Protein 2Q8R (pdb70)

Secondary structure (DSSP, 8-state):
-TT--EEE-SS--SSPPPGGGEEEEEEPPTTSSS--EEEEETTS-EEEE-TTSHHHHHHHHHH---/-TT--EEE--S--SSPPPGGGEEEEEEPPTTSSS--EEEEETTS-EEEE-TTSHHHHHHHHH-/-TT--EEE-SS---SPPPGGGEEEEEEPPTTSSS--EEEEETTS-EEEE-TTSHHHHHHHHT-/-TT--EEE-SS--SSPPPGGGEEEEEEPPTTSSS--EEEEETTS-EEEE-TTSHHHHHHHHH-

B-factor: mean 14.07, std 7.23, range [3.69, 44.9]

Solvent-accessible surface area: 14464 Å² total; per-residue (Å²): 36,45,6,89,13,20,27,3,0,37,76,46,5,113,157,136,10,56,156,130,128,24,62,34,59,35,129,10,49,115,103,11,84,69,94,1,8,0,0,7,11,114,184,8,89,32,26,0,0,37,30,86,44,157,22,0,96,63,26,35,164,116,68,145,156,199,57,124,66,108,14,10,15,1,0,27,67,55,25,54,28,119,0,40,83,146,63,9,126,36,74,21,128,9,48,114,108,12,90,80,91,2,7,0,0,10,9,113,101,2,46,14,11,0,0,46,27,93,56,177,43,0,83,93,23,33,186,103,76,47,47,5,91,10,13,25,3,0,37,75,45,6,118,158,118,12,65,107,169,139,7,66,33,63,32,121,18,60,114,97,15,92,65,91,2,8,0,0,5,11,142,191,5,73,34,27,0,0,41,37,82,43,150,36,0,91,64,21,41,173,124,81,69,107,64,105,11,10,16,1,0,21,65,49,21,54,29,111,1,34,99,160,64,7,107,67,74,22,120,8,47,114,116,11,83,75,88,0,7,0,0,10,12,122,96,4,47,13,11,0,0,44,25,99,56,156,44,0,75,48,16,36,170,123,75

Nearest PDB structures (foldseek):
  2q8r-assembly1_E  TM=1.001E+00  e=1.718E-11  Homo sapiens
  2q8t-assembly1_A  TM=9.949E-01  e=5.155E-11  Homo sapiens
  2x6g-assembly7_H  TM=9.732E-01  e=2.243E-08  Homo sapiens
  5cor-assembly1_I  TM=9.801E-01  e=3.526E-08  Homo sapiens
  2x6l-assembly1_A  TM=9.721E-01  e=4.566E-08  Homo sapiens

Structure (mmCIF, N/CA/C/O backbone):
data_2Q8R
#
_entry.id   2Q8R
#
_cell.length_a   56.139
_cell.length_b   57.553
_cell.length_c   85.442
_cell.angle_alpha   90.000
_cell.angle_beta   90.000
_cell.angle_gamma   90.000
#
_symmetry.space_group_name_H-M   'P 21 21 21'
#
loop_
_entity.id
_entity.type
_entity.pdbx_description
1 polymer CCL14
2 water water
#
loop_
_atom_site.group_PDB
_atom_site.id
_atom_site.type_symbol
_atom_site.label_atom_id
_atom_site.label_alt_id
_atom_site.label_comp_id
_atom_site.label_asym_id
_atom_site.label_entity_id
_atom_site.label_seq_id
_atom_site.pdbx_PDB_ins_code
_atom_site.Cartn_x
_atom_site.Cartn_y
_atom_site.Cartn_z
_atom_site.occupancy
_atom_site.B_iso_or_equiv
_atom_site.auth_seq_id
_atom_site.auth_comp_id
_atom_site.auth_asym_id
_atom_site.auth_atom_id
_atom_site.pdbx_PDB_model_num
ATOM 1 N N . GLY A 1 1 ? -9.204 3.011 12.823 1.00 18.99 1 GLY E N 1
ATOM 2 C CA . GLY A 1 1 ? -9.977 3.377 14.047 1.00 17.23 1 GLY E CA 1
ATOM 3 C C . GLY A 1 1 ? -10.232 4.865 14.011 1.00 16.88 1 GLY E C 1
ATOM 4 O O . GLY A 1 1 ? -9.682 5.564 13.146 1.00 16.76 1 GLY E O 1
ATOM 5 N N . PRO A 1 2 ? -11.039 5.380 14.956 1.00 15.51 2 PRO E N 1
ATOM 6 C CA . PRO A 1 2 ? -11.586 6.719 14.822 1.00 15.23 2 PRO E CA 1
ATOM 7 C C . PRO A 1 2 ? -10.664 7.869 15.249 1.00 13.66 2 PRO E C 1
ATOM 8 O O . PRO A 1 2 ? -11.035 9.039 15.066 1.00 14.94 2 PRO E O 1
ATOM 12 N N . TYR A 1 3 ? -9.493 7.549 15.797 1.00 11.40 3 TYR E N 1
ATOM 13 C CA . TYR A 1 3 ? -8.597 8.591 16.343 1.00 9.23 3 TYR E CA 1
ATOM 14 C C . TYR A 1 3 ? -7.399 8.843 15.446 1.00 9.22 3 TYR E C 1
ATOM 15 O O . TYR A 1 3 ? -6.434 9.492 15.852 1.00 8.71 3 TYR E O 1
ATOM 24 N N . HIS A 1 4 ? -7.448 8.331 14.224 1.00 8.24 4 HIS E N 1
ATOM 25 C CA . HIS A 1 4 ? -6.360 8.613 13.302 1.00 8.32 4 HIS E CA 1
ATOM 26 C C . HIS A 1 4 ? -6.373 10.102 12.929 1.00 6.72 4 HIS E C 1
ATOM 27 O O . HIS A 1 4 ? -7.415 10.720 12.920 1.00 5.82 4 HIS E O 1
ATOM 34 N N . PRO A 1 5 ? -5.196 10.673 12.616 1.00 5.99 5 PRO E N 1
ATOM 35 C CA . PRO A 1 5 ? -5.154 12.056 12.128 1.00 6.29 5 PRO E CA 1
ATOM 36 C C . PRO A 1 5 ? -5.669 12.150 10.691 1.00 6.79 5 PRO E C 1
ATOM 37 O O . PRO A 1 5 ? -5.829 11.113 9.997 1.00 6.72 5 PRO E O 1
ATOM 41 N N . SER A 1 6 ? -5.945 13.374 10.252 1.00 6.51 6 SER E N 1
ATOM 42 C CA . SER A 1 6 ? -6.362 13.624 8.877 1.00 7.96 6 SER E CA 1
ATOM 43 C C . SER A 1 6 ? -5.338 14.511 8.188 1.00 8.06 6 SER E C 1
ATOM 44 O O . SER A 1 6 ? -4.810 15.413 8.816 1.00 6.94 6 SER E O 1
ATOM 47 N N . GLU A 1 7 ? -5.104 14.277 6.895 1.00 7.25 7 GLU E N 1
ATOM 48 C CA . GLU A 1 7 ? -4.215 15.130 6.104 1.00 7.81 7 GLU E CA 1
ATOM 49 C C . GLU A 1 7 ? -4.885 16.467 5.852 1.00 6.84 7 GLU E C 1
ATOM 50 O O . GLU A 1 7 ? -6.044 16.507 5.400 1.00 7.86 7 GLU E O 1
ATOM 56 N N . CYS A 1 8 ? -4.152 17.544 6.126 1.00 6.70 8 CYS E N 1
ATOM 57 C CA . CYS A 1 8 ? -4.631 18.908 5.860 1.00 7.12 8 CYS E CA 1
ATOM 58 C C . CYS A 1 8 ? -3.634 19.655 4.980 1.00 6.25 8 CYS E C 1
ATOM 59 O O . CYS A 1 8 ? -2.409 19.424 5.061 1.00 6.52 8 CYS E O 1
ATOM 62 N N . CYS A 1 9 ? -4.171 20.557 4.160 1.00 6.80 9 CYS E N 1
ATOM 63 C CA . CYS A 1 9 ? -3.343 21.418 3.311 1.00 7.89 9 CYS E CA 1
ATOM 64 C C . CYS A 1 9 ? -3.129 22.811 3.907 1.00 9.10 9 CYS E C 1
ATOM 65 O O . CYS A 1 9 ? -4.072 23.452 4.320 1.00 8.15 9 CYS E O 1
ATOM 68 N N . PHE A 1 10 ? -1.882 23.268 3.903 1.00 11.06 10 PHE E N 1
ATOM 69 C CA . PHE A 1 10 ? -1.556 24.614 4.407 1.00 13.97 10 PHE E CA 1
ATOM 70 C C . PHE A 1 10 ? -1.116 25.557 3.308 1.00 15.49 10 PHE E C 1
ATOM 71 O O . PHE A 1 10 ? -1.363 26.755 3.396 1.00 17.43 10 PHE E O 1
ATOM 79 N N . THR A 1 11 ? -0.411 25.005 2.334 1.00 16.80 11 THR E N 1
ATOM 80 C CA . THR A 1 11 ? 0.026 25.755 1.143 1.00 18.10 11 THR E CA 1
ATOM 81 C C . THR A 1 11 ? -0.331 24.948 -0.108 1.00 17.55 11 THR E C 1
ATOM 82 O O . THR A 1 11 ? -0.024 23.740 -0.204 1.00 18.74 11 THR E O 1
ATOM 86 N N . TYR A 1 12 ? -0.935 25.629 -1.072 1.00 15.11 12 TYR E N 1
ATOM 87 C CA . TYR A 1 12 ? -1.339 24.990 -2.324 1.00 13.71 12 TYR E CA 1
ATOM 88 C C . TYR A 1 12 ? -0.312 25.264 -3.399 1.00 12.83 12 TYR E C 1
ATOM 89 O O . TYR A 1 12 ? 0.280 26.339 -3.414 1.00 11.58 12 TYR E O 1
ATOM 98 N N . THR A 1 13 ? -0.166 24.347 -4.354 1.00 11.86 13 THR E N 1
ATOM 99 C CA . THR A 1 13 ? 0.587 24.690 -5.556 1.00 11.60 13 THR E CA 1
ATOM 100 C C . THR A 1 13 ? -0.229 25.657 -6.416 1.00 12.13 13 THR E C 1
ATOM 101 O O . THR A 1 13 ? -1.474 25.573 -6.468 1.00 12.68 13 THR E O 1
ATOM 105 N N . THR A 1 14 ? 0.457 26.604 -7.054 1.00 11.56 14 THR E N 1
ATOM 106 C CA . THR A 1 14 ? -0.231 27.480 -7.997 1.00 12.18 14 THR E CA 1
ATOM 107 C C . THR A 1 14 ? -0.161 26.845 -9.398 1.00 11.47 14 THR E C 1
ATOM 108 O O . THR A 1 14 ? -0.860 27.284 -10.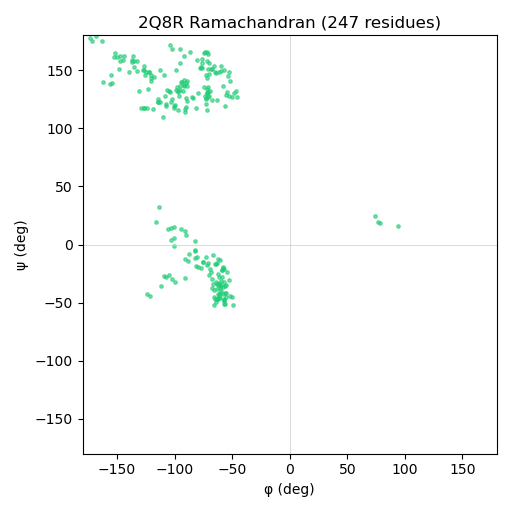310 1.00 12.47 14 THR E O 1
ATOM 112 N N . TYR A 1 15 ? 0.680 25.818 -9.564 1.00 9.55 15 TYR E N 1
ATOM 113 C CA . TYR A 1 15 ? 0.964 25.246 -10.877 1.00 9.45 15 TYR E CA 1
ATOM 114 C C . TYR A 1 15 ? 0.114 24.010 -11.149 1.00 10.53 15 TYR E C 1
ATOM 115 O O . TYR A 1 15 ? 0.051 23.085 -10.315 1.00 11.31 15 TYR E O 1
ATOM 124 N N . LYS A 1 16 ? -0.506 23.979 -12.318 1.00 10.38 16 LYS E N 1
ATOM 125 C CA . LYS A 1 16 ? -1.240 22.786 -12.747 1.00 11.08 16 LYS E CA 1
ATOM 126 C C . LYS A 1 16 ? -0.277 21.604 -12.768 1.00 11.04 16 LYS E C 1
ATOM 127 O O . LYS A 1 16 ? 0.882 21.729 -13.224 1.00 10.67 16 LYS E O 1
ATOM 133 N N . ILE A 1 17 ? -0.733 20.465 -12.258 1.00 10.51 17 ILE E N 1
ATOM 134 C CA . ILE A 1 17 ? 0.092 19.256 -12.214 1.00 10.07 17 ILE E CA 1
ATOM 135 C C . ILE A 1 17 ? -0.028 18.551 -13.578 1.00 11.08 17 ILE E C 1
ATOM 136 O O . ILE A 1 17 ? -1.137 18.290 -14.008 1.00 11.16 17 ILE E O 1
ATOM 141 N N . PRO A 1 18 ? 1.101 18.249 -14.249 1.00 11.24 18 PRO E N 1
ATOM 142 C CA . PRO A 1 18 ? 1.007 17.513 -15.523 1.00 11.85 18 PRO E CA 1
ATOM 143 C C . PRO A 1 18 ? 0.172 16.252 -15.312 1.00 11.51 18 PRO E C 1
ATOM 144 O O . PRO A 1 18 ? 0.426 15.491 -14.373 1.00 11.24 18 PRO E O 1
ATOM 148 N N . ARG A 1 19 ? -0.840 16.060 -16.158 1.00 11.42 19 ARG E N 1
ATOM 149 C CA . ARG A 1 19 ? -1.849 15.018 -15.925 1.00 12.73 19 ARG E CA 1
ATOM 150 C C . ARG A 1 19 ? -1.230 13.607 -15.936 1.00 11.28 19 ARG E C 1
ATOM 151 O O . ARG A 1 19 ? -1.728 12.693 -15.279 1.00 10.88 19 ARG E O 1
ATOM 159 N N . GLN A 1 20 ? -0.112 13.459 -16.634 1.00 12.07 20 GLN E N 1
ATOM 160 C CA . GLN A 1 20 ? 0.618 12.191 -16.696 1.00 12.12 20 GLN E CA 1
ATOM 161 C C . GLN A 1 20 ? 1.216 11.734 -15.351 1.00 11.30 20 GLN E C 1
ATOM 162 O O . GLN A 1 20 ? 1.588 10.566 -15.195 1.00 10.42 20 GLN E O 1
ATOM 168 N N . ARG A 1 21 ? 1.320 12.654 -14.395 1.00 10.02 21 ARG E N 1
ATOM 169 C CA . ARG A 1 21 ? 1.855 12.327 -13.095 1.00 10.34 21 ARG E CA 1
ATOM 170 C C . ARG A 1 21 ? 0.762 11.840 -12.143 1.00 9.37 21 ARG E C 1
ATOM 171 O O . ARG A 1 21 ? 1.070 11.312 -11.083 1.00 8.70 21 ARG E O 1
ATOM 179 N N . ILE A 1 22 ? -0.498 12.047 -12.510 1.00 8.21 22 ILE E N 1
ATOM 180 C CA . ILE A 1 22 ? -1.616 11.924 -11.546 1.00 8.06 22 ILE E CA 1
ATOM 181 C C . ILE A 1 22 ? -2.196 10.508 -11.471 1.00 7.54 22 ILE E C 1
ATOM 182 O O . ILE A 1 22 ? -2.637 9.941 -12.487 1.00 7.38 22 ILE E O 1
ATOM 187 N N . MET A 1 23 ? -2.196 9.956 -10.261 1.00 7.01 23 MET E N 1
ATOM 188 C CA . MET A 1 23 ? -2.737 8.622 -10.013 1.00 7.47 23 MET E CA 1
ATOM 189 C C . MET A 1 23 ? -4.154 8.629 -9.421 1.00 7.73 23 MET E C 1
ATOM 190 O O . MET A 1 23 ? -4.928 7.703 -9.681 1.00 7.60 23 MET E O 1
ATOM 195 N N . ASP A 1 24 ? -4.474 9.649 -8.618 1.00 7.37 24 ASP E N 1
ATOM 196 C CA . ASP A 1 24 ? -5.764 9.710 -7.916 1.00 7.99 24 ASP E CA 1
ATOM 197 C C . ASP A 1 24 ? -5.845 11.064 -7.239 1.00 7.58 24 ASP E C 1
ATOM 198 O O . ASP A 1 24 ? -4.913 11.860 -7.325 1.00 8.09 24 ASP E O 1
ATOM 203 N N . TYR A 1 25 ? -6.963 11.326 -6.580 1.00 8.57 25 TYR E N 1
ATOM 204 C CA . TYR A 1 25 ? -7.106 12.504 -5.755 1.00 9.25 25 TYR E CA 1
ATOM 205 C C . TYR A 1 25 ? -8.022 12.178 -4.599 1.00 8.99 25 TYR E C 1
ATOM 206 O O . TYR A 1 25 ? -8.803 11.201 -4.636 1.00 9.37 25 TYR E O 1
ATOM 215 N N . TYR A 1 26 ? -7.958 13.014 -3.572 1.00 8.78 26 TYR E N 1
ATOM 216 C CA . TYR A 1 26 ? -8.964 12.972 -2.539 1.00 9.65 26 TYR E CA 1
ATOM 217 C C . TYR A 1 26 ? -9.217 14.364 -1.950 1.00 10.00 26 TYR E C 1
ATOM 218 O O . TYR A 1 26 ? -8.364 15.258 -2.038 1.00 9.44 26 TYR E O 1
ATOM 227 N N . GLU A 1 27 ? -10.387 14.536 -1.343 1.00 9.79 27 GLU E N 1
ATOM 228 C CA . GLU A 1 27 ? -10.710 15.795 -0.691 1.00 10.87 27 GLU E CA 1
ATOM 229 C C . GLU A 1 27 ? -10.280 15.701 0.769 1.00 10.25 27 GLU E C 1
ATOM 230 O O . GLU A 1 27 ? -10.467 14.661 1.417 1.00 9.77 27 GLU E O 1
ATOM 236 N N . THR A 1 28 ? -9.669 16.762 1.282 1.00 8.19 28 THR E N 1
ATOM 237 C CA . THR A 1 28 ? -9.284 16.767 2.693 1.00 9.22 28 THR E CA 1
ATOM 238 C C . THR A 1 28 ? -10.475 16.994 3.626 1.00 9.59 28 THR E C 1
ATOM 239 O O . THR A 1 28 ? -11.467 17.645 3.255 1.00 9.37 28 THR E O 1
ATOM 243 N N . ASN A 1 29 ? -10.342 16.455 4.839 1.00 10.23 29 ASN E N 1
ATOM 244 C CA . ASN A 1 29 ? -11.336 16.563 5.912 1.00 11.25 29 ASN E CA 1
ATOM 245 C C . ASN A 1 29 ? -11.824 18.006 6.068 1.00 10.76 29 ASN E C 1
ATOM 246 O O . ASN A 1 29 ? -11.036 18.936 6.136 1.00 9.77 29 ASN E O 1
ATOM 251 N N . SER A 1 30 ? -13.138 18.184 6.148 1.00 11.37 30 SER E N 1
ATOM 252 C CA . SER A 1 30 ? -13.689 19.533 6.303 1.00 12.26 30 SER E CA 1
ATOM 253 C C . SER A 1 30 ? -13.261 20.187 7.623 1.00 11.68 30 SER E C 1
ATOM 254 O O . SER A 1 30 ? -13.361 21.408 7.775 1.00 12.44 30 SER E O 1
ATOM 257 N N . GLN A 1 31 ? -12.755 19.391 8.569 1.00 11.36 31 GLN E N 1
ATOM 258 C CA . GLN A 1 31 ? -12.243 19.965 9.817 1.00 10.87 31 GLN E CA 1
ATOM 259 C C . GLN A 1 31 ? -10.915 20.724 9.661 1.00 10.67 31 GLN E C 1
ATOM 260 O O . GLN A 1 31 ? -10.528 21.500 10.543 1.00 10.78 31 GLN E O 1
ATOM 266 N N . CYS A 1 32 ? -10.213 20.489 8.554 1.00 10.17 32 CYS E N 1
ATOM 267 C CA . CYS A 1 32 ? -8.997 21.243 8.240 1.00 10.08 32 CYS E CA 1
ATOM 268 C C . CYS A 1 32 ? -9.318 22.738 8.137 1.00 10.75 32 CYS E C 1
ATOM 269 O O . CYS A 1 32 ? -10.428 23.117 7.774 1.00 10.90 32 CYS E O 1
ATOM 272 N N . SER A 1 33 ? -8.353 23.577 8.475 1.00 10.89 33 SER E N 1
ATOM 273 C CA . SER A 1 33 ? -8.556 25.024 8.437 1.00 11.99 33 SER E CA 1
ATOM 274 C C . SER A 1 33 ? -8.873 25.543 7.033 1.00 12.57 33 SER E C 1
ATOM 275 O O . SER A 1 33 ? -9.559 26.578 6.887 1.00 12.77 33 SER E O 1
ATOM 278 N N . LYS A 1 34 ? -8.375 24.840 6.007 1.00 11.75 34 LYS E N 1
ATOM 279 C CA . LYS A 1 34 ? -8.578 25.231 4.613 1.00 12.28 34 LYS E CA 1
ATOM 280 C C . LYS A 1 34 ? -9.139 24.066 3.805 1.00 11.91 34 LYS E C 1
ATOM 281 O O . LYS A 1 34 ? -8.845 22.910 4.110 1.00 12.20 34 LYS E O 1
ATOM 287 N N . PRO A 1 35 ? -9.932 24.368 2.758 1.00 11.47 35 PRO E N 1
ATOM 288 C CA . PRO A 1 35 ? -10.355 23.303 1.847 1.00 10.94 35 PRO E CA 1
ATOM 289 C C . PRO A 1 35 ? -9.139 22.759 1.100 1.00 9.65 35 PRO E C 1
ATOM 290 O O . PRO A 1 35 ? -8.160 23.487 0.913 1.00 9.24 35 PRO E O 1
ATOM 294 N N . GLY A 1 36 ? -9.201 21.507 0.673 1.00 8.26 36 GLY E N 1
ATOM 295 C CA . GLY A 1 36 ? -8.066 20.942 -0.061 1.00 8.39 36 GLY E CA 1
ATOM 296 C C . GLY A 1 36 ? -8.473 19.793 -0.944 1.00 8.50 36 GLY E C 1
ATOM 297 O O . GLY A 1 36 ? -9.282 18.960 -0.554 1.00 8.40 36 GLY E O 1
ATOM 298 N N . ILE A 1 37 ? -7.913 19.770 -2.147 1.00 8.20 37 ILE E N 1
ATOM 299 C CA . ILE A 1 37 ? -7.885 18.571 -2.965 1.00 8.36 37 ILE E CA 1
ATOM 300 C C . ILE A 1 37 ? -6.421 18.147 -3.058 1.00 7.73 37 ILE E C 1
ATOM 301 O O . ILE A 1 37 ? -5.567 18.936 -3.482 1.00 7.65 37 ILE E O 1
ATOM 306 N N . VAL A 1 38 ? -6.149 16.912 -2.640 1.00 7.44 38 VAL E N 1
ATOM 307 C CA . VAL A 1 38 ? -4.781 16.362 -2.677 1.00 6.78 38 VAL E CA 1
ATOM 308 C C . VAL A 1 38 ? -4.703 15.434 -3.889 1.00 7.15 38 VAL E C 1
ATOM 309 O O . VAL A 1 38 ? -5.533 14.533 -4.029 1.00 6.90 38 VAL E O 1
ATOM 313 N N . PHE A 1 39 ? -3.732 15.672 -4.769 1.00 6.65 39 PHE E N 1
ATOM 314 C CA . PHE A 1 39 ? -3.497 14.768 -5.885 1.00 6.83 39 PHE E CA 1
ATOM 315 C C . PHE A 1 39 ? -2.367 13.829 -5.490 1.00 6.53 39 PHE E C 1
ATOM 316 O O . PHE A 1 39 ? -1.331 14.254 -4.964 1.00 6.70 39 PHE E O 1
ATOM 324 N N . ILE A 1 40 ? -2.599 12.550 -5.730 1.00 6.31 40 ILE E N 1
ATOM 325 C CA . ILE A 1 40 ? -1.593 11.515 -5.469 1.00 7.37 40 ILE E CA 1
ATOM 326 C C . ILE A 1 40 ? -0.866 11.245 -6.792 1.00 7.76 40 ILE E C 1
ATOM 327 O O . ILE A 1 40 ? -1.508 11.012 -7.818 1.00 6.98 40 ILE E O 1
ATOM 332 N N . THR A 1 41 ? 0.467 11.306 -6.752 1.00 9.10 41 THR E N 1
ATOM 333 C CA . THR A 1 41 ? 1.309 11.201 -7.952 1.00 11.32 41 THR E CA 1
ATOM 334 C C . THR A 1 41 ? 1.986 9.841 -8.089 1.00 12.45 41 THR E C 1
ATOM 335 O O . THR A 1 41 ? 1.945 8.984 -7.169 1.00 11.22 41 THR E O 1
ATOM 339 N N . LYS A 1 42 ? 2.614 9.658 -9.252 1.00 13.66 42 LYS E N 1
ATOM 340 C CA . LYS A 1 42 ? 3.158 8.375 -9.684 1.00 18.21 42 LYS E CA 1
ATOM 341 C C . LYS A 1 42 ? 4.197 7.879 -8.703 1.00 19.50 42 LYS E C 1
ATOM 342 O O . LYS A 1 42 ? 4.347 6.670 -8.482 1.00 20.82 42 LYS E O 1
ATOM 348 N N . ARG A 1 43 ? 4.894 8.822 -8.084 1.00 21.30 43 ARG E N 1
ATOM 349 C CA . ARG A 1 43 ? 6.052 8.476 -7.290 1.00 22.87 43 ARG E CA 1
ATOM 350 C C . ARG A 1 43 ? 5.619 8.332 -5.831 1.00 22.31 43 ARG E C 1
ATOM 351 O O . ARG A 1 43 ? 6.465 8.269 -4.931 1.00 23.61 43 ARG E O 1
ATOM 359 N N . GLY A 1 44 ? 4.290 8.270 -5.642 1.00 20.33 44 GLY E N 1
ATOM 360 C CA . GLY A 1 44 ? 3.610 8.133 -4.367 1.00 18.03 44 GLY E CA 1
ATOM 361 C C . GLY A 1 44 ? 3.550 9.408 -3.528 1.00 16.44 44 GLY E C 1
ATOM 362 O O . GLY A 1 44 ? 3.340 9.328 -2.323 1.00 17.40 44 GLY E O 1
ATOM 363 N N . HIS A 1 45 ? 3.737 10.571 -4.152 1.00 13.40 45 HIS E N 1
ATOM 364 C CA . HIS A 1 45 ? 3.690 11.848 -3.423 1.00 12.29 45 HIS E CA 1
ATOM 365 C C . HIS A 1 45 ? 2.296 12.461 -3.424 1.00 11.21 45 HIS E C 1
ATOM 366 O O . HIS A 1 45 ? 1.451 12.084 -4.223 1.00 10.55 45 HIS E O 1
ATOM 373 N N . SER A 1 46 ? 2.065 13.399 -2.510 1.00 9.59 46 SER E N 1
ATOM 374 C CA . SER A 1 46 ? 0.756 14.049 -2.362 1.00 8.51 46 SER E CA 1
ATOM 375 C C . SER A 1 46 ? 0.950 15.542 -2.516 1.00 7.46 46 SER E C 1
ATOM 376 O O . SER A 1 46 ? 1.867 16.118 -1.918 1.00 7.37 46 SER E O 1
ATOM 379 N N . VAL A 1 47 ? 0.081 16.169 -3.306 1.00 6.79 47 VAL E N 1
ATOM 380 C CA . VAL A 1 47 ? 0.263 17.570 -3.696 1.00 6.53 47 VAL E CA 1
ATOM 381 C C . VAL A 1 47 ? -1.039 18.283 -3.411 1.00 6.29 47 VAL E C 1
ATOM 382 O O . VAL A 1 47 ? -2.086 17.949 -3.995 1.00 5.84 47 VAL E O 1
ATOM 386 N N . CYS A 1 48 ? -0.972 19.252 -2.498 1.00 5.92 48 CYS E N 1
ATOM 387 C CA . CYS A 1 48 ? -2.103 20.088 -2.141 1.00 6.51 48 CYS E CA 1
ATOM 388 C C . CYS A 1 48 ? -2.481 21.096 -3.221 1.00 6.08 48 CYS E C 1
ATOM 389 O O . CYS A 1 48 ? -1.619 21.813 -3.734 1.00 6.39 48 CYS E O 1
ATOM 392 N N . THR A 1 49 ? -3.779 21.171 -3.492 1.00 6.27 49 THR E N 1
ATOM 393 C CA . THR A 1 49 ? -4.359 22.115 -4.444 1.00 7.63 49 THR E CA 1
ATOM 394 C C . THR A 1 49 ? -5.631 22.741 -3.892 1.00 9.15 49 THR E C 1
ATOM 395 O O . THR A 1 49 ? -6.280 22.203 -2.982 1.00 8.62 49 THR E O 1
ATOM 399 N N . ASN A 1 50 ? -5.976 23.890 -4.462 1.00 9.88 50 ASN E N 1
ATOM 400 C CA . ASN A 1 50 ? -7.147 24.631 -4.046 1.00 12.07 50 ASN E CA 1
ATOM 401 C C . ASN A 1 50 ? -8.354 24.181 -4.861 1.00 12.69 50 ASN E C 1
ATOM 402 O O . ASN A 1 50 ? -8.351 24.307 -6.103 1.00 12.37 50 ASN E O 1
ATOM 407 N N . PRO A 1 51 ? -9.380 23.633 -4.183 1.00 13.78 51 PRO E N 1
ATOM 408 C CA . PRO A 1 51 ? -10.583 23.136 -4.882 1.00 14.66 51 PRO E CA 1
ATOM 409 C C . PRO A 1 51 ? -11.296 24.208 -5.718 1.00 15.86 51 PRO E C 1
ATOM 410 O O . PRO A 1 51 ? -12.073 23.862 -6.622 1.00 16.65 51 PRO E O 1
ATOM 414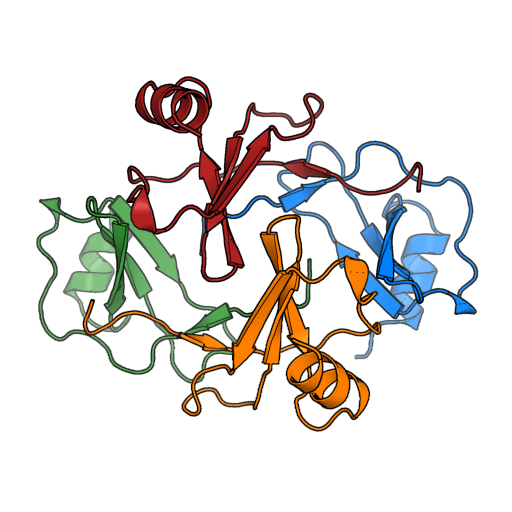 N N . SER A 1 52 ? -11.030 25.482 -5.422 1.00 16.49 52 SER E N 1
ATOM 415 C CA . SER A 1 52 ? -11.690 26.604 -6.104 1.00 17.34 52 SER E CA 1
ATOM 416 C C . SER A 1 52 ? -10.970 27.037 -7.400 1.00 17.07 52 SER E C 1
ATOM 417 O O . SER A 1 52 ? -11.489 27.851 -8.172 1.00 16.98 52 SER E O 1
ATOM 420 N N . ASP A 1 53 ? -9.780 26.480 -7.644 1.00 15.87 53 ASP E N 1
ATOM 421 C CA . ASP A 1 53 ? -9.074 26.662 -8.911 1.00 15.92 53 ASP E CA 1
ATOM 422 C C . ASP A 1 53 ? -9.772 25.902 -10.026 1.00 15.43 53 ASP E C 1
ATOM 423 O O . ASP A 1 53 ? -10.094 24.725 -9.869 1.00 14.00 53 ASP E O 1
ATOM 428 N N . LYS A 1 54 ? -10.013 26.568 -11.162 1.00 14.58 54 LYS E N 1
ATOM 429 C CA . LYS A 1 54 ? -10.764 25.910 -12.243 1.00 14.72 54 LYS E CA 1
ATOM 430 C C . LYS A 1 54 ? -10.100 24.617 -12.712 1.00 13.25 54 LYS E C 1
ATOM 431 O O . LYS A 1 54 ? -10.792 23.629 -12.949 1.00 13.86 54 LYS E O 1
ATOM 437 N N . TRP A 1 55 ? -8.771 24.617 -12.856 1.00 12.67 55 TRP E N 1
ATOM 438 C CA . TRP A 1 55 ? -8.068 23.425 -13.356 1.00 12.10 55 TRP E CA 1
ATOM 439 C C . TRP A 1 55 ? -8.249 22.219 -12.440 1.00 11.40 55 TRP E C 1
ATOM 440 O O . TRP A 1 55 ? -8.318 21.091 -12.916 1.00 11.35 55 TRP E O 1
ATOM 451 N N . VAL A 1 56 ? -8.350 22.461 -11.137 1.00 10.90 56 VAL E N 1
ATOM 452 C CA . VAL A 1 56 ? -8.540 21.365 -10.182 1.00 11.44 56 VAL E CA 1
ATOM 453 C C . VAL A 1 56 ? -9.910 20.720 -10.433 1.00 11.88 56 VAL E C 1
ATOM 454 O O . VAL A 1 56 ? -10.012 19.495 -10.503 1.00 11.68 56 VAL E O 1
ATOM 458 N N . GLN A 1 57 ? -10.932 21.561 -10.613 1.00 13.14 57 GLN E N 1
ATOM 459 C CA . GLN A 1 57 ? -12.301 21.111 -10.887 1.00 14.90 57 GLN E CA 1
ATOM 460 C C . GLN A 1 57 ? -12.325 20.337 -12.213 1.00 15.17 57 GLN E C 1
ATOM 461 O O . GLN A 1 57 ? -12.897 19.244 -12.272 1.00 15.28 57 GLN E O 1
ATOM 467 N N . ASP A 1 58 ? -11.686 20.890 -13.252 1.00 14.99 58 ASP E N 1
ATOM 468 C CA . ASP A 1 58 ? -11.596 20.241 -14.569 1.00 15.93 58 ASP E CA 1
ATOM 469 C C . ASP A 1 58 ? -10.962 18.859 -14.459 1.00 14.81 58 ASP E C 1
ATOM 470 O O . ASP A 1 58 ? -11.500 17.883 -15.005 1.00 14.51 58 ASP E O 1
ATOM 475 N N . TYR A 1 59 ? -9.836 18.774 -13.746 1.00 14.57 59 TYR E N 1
ATOM 476 C CA . TYR A 1 59 ? -9.149 17.487 -13.519 1.00 14.08 59 TYR E CA 1
ATOM 477 C C . TYR A 1 59 ? -10.071 16.463 -12.868 1.00 14.89 59 TYR E C 1
ATOM 478 O O . TYR A 1 59 ? -10.199 15.342 -13.345 1.00 14.98 59 TYR E O 1
ATOM 487 N N . ILE A 1 60 ? -10.713 16.860 -11.768 1.00 15.76 60 ILE E N 1
ATOM 488 C CA . ILE A 1 60 ? -11.605 15.970 -11.031 1.00 16.73 60 ILE E CA 1
ATOM 489 C C . ILE A 1 60 ? -12.723 15.413 -11.931 1.00 17.87 60 ILE E C 1
ATOM 490 O O . ILE A 1 60 ? -13.045 14.207 -11.870 1.00 16.82 60 ILE E O 1
ATOM 495 N N . LYS A 1 61 ? -13.276 16.285 -12.778 1.00 19.13 61 LYS E N 1
ATOM 496 C CA . LYS A 1 61 ? -14.341 15.903 -13.718 1.00 21.12 61 LYS E CA 1
ATOM 497 C C . LYS A 1 61 ? -13.861 14.834 -14.701 1.00 21.79 61 LYS E C 1
ATOM 498 O O . LYS A 1 61 ? -14.588 13.872 -14.963 1.00 22.00 61 LYS E O 1
ATOM 504 N N . ASP A 1 62 ? -12.644 14.992 -15.235 1.00 22.46 62 ASP E N 1
ATOM 505 C CA . ASP A 1 62 ? -12.081 14.005 -16.173 1.00 23.13 62 ASP E CA 1
ATOM 506 C C . ASP A 1 62 ? -11.604 12.723 -15.479 1.00 23.11 62 ASP E C 1
ATOM 507 O O . ASP A 1 62 ? -11.375 11.705 -16.143 1.00 23.64 62 ASP E O 1
ATOM 512 N N . MET A 1 63 ? -11.457 12.757 -14.155 1.00 22.36 63 MET E N 1
ATOM 513 C CA . MET A 1 63 ? -11.026 11.578 -13.392 1.00 21.71 63 MET E CA 1
ATOM 514 C C . MET A 1 63 ? -12.186 10.714 -12.884 1.00 23.22 63 MET E C 1
ATOM 515 O O . MET A 1 63 ? -12.050 9.505 -12.736 1.00 23.81 63 MET E O 1
ATOM 520 N N . LYS A 1 64 ? -13.327 11.354 -12.648 1.00 24.14 64 LYS E N 1
ATOM 521 C CA . LYS A 1 64 ? -14.521 10.724 -12.082 1.00 24.67 64 LYS E CA 1
ATOM 522 C C . LYS A 1 64 ? -15.281 9.908 -13.138 1.00 24.24 64 LYS E C 1
ATOM 523 O O . LYS A 1 64 ? -15.214 10.210 -14.338 1.00 25.05 64 LYS E O 1
ATOM 529 N N . GLU A 1 65 ? -15.989 8.869 -12.693 1.00 22.36 65 GLU E N 1
ATOM 530 C CA . GLU A 1 65 ? -16.928 8.136 -13.543 1.00 21.77 65 GLU E CA 1
ATOM 531 C C . GLU A 1 65 ? -18.337 8.376 -13.031 1.00 21.21 65 GLU E C 1
ATOM 532 O O . GLU A 1 65 ? -18.525 8.580 -11.824 1.00 20.46 65 GLU E O 1
ATOM 538 N N . ASN A 1 66 ? -19.317 8.342 -13.935 1.00 20.14 66 ASN E N 1
ATOM 539 C CA . ASN A 1 66 ? -20.714 8.289 -13.518 1.00 19.50 66 ASN E CA 1
ATOM 540 C C . ASN A 1 66 ? -21.204 6.839 -13.329 1.00 19.28 66 ASN E C 1
ATOM 541 O O . ASN A 1 66 ? -20.417 5.892 -13.508 1.00 18.06 66 ASN E O 1
ATOM 546 N N . GLY B 1 1 ? -9.952 -8.066 22.166 1.00 17.65 1 GLY F N 1
ATOM 547 C CA . GLY B 1 1 ? -10.514 -9.364 22.701 1.00 17.79 1 GLY F CA 1
ATOM 548 C C . GLY B 1 1 ? -11.297 -10.163 21.661 1.00 17.48 1 GLY F C 1
ATOM 549 O O . GLY B 1 1 ? -11.113 -9.951 20.476 1.00 17.89 1 GLY F O 1
ATOM 550 N N . PRO B 1 2 ? -12.187 -11.074 22.104 1.00 16.92 2 PRO F N 1
ATOM 551 C CA . PRO B 1 2 ? -12.898 -12.080 21.270 1.00 16.15 2 PRO F CA 1
ATOM 552 C C . PRO B 1 2 ? -13.754 -11.581 20.068 1.00 15.46 2 PRO F C 1
ATOM 553 O O . PRO B 1 2 ? -13.874 -12.290 19.053 1.00 16.23 2 PRO F O 1
ATOM 557 N N . TYR B 1 3 ? -14.349 -10.398 20.187 1.00 13.29 3 TYR F N 1
ATOM 558 C CA . TYR B 1 3 ? -15.242 -9.844 19.155 1.00 11.52 3 TYR F CA 1
ATOM 559 C C . TYR B 1 3 ? -14.654 -8.604 18.493 1.00 10.61 3 TYR F C 1
ATOM 560 O O . TYR B 1 3 ? -15.374 -7.704 18.051 1.00 10.06 3 TYR F O 1
ATOM 569 N N . HIS B 1 4 ? -13.330 -8.571 18.391 1.00 9.26 4 HIS F N 1
ATOM 570 C CA . HIS B 1 4 ? -12.665 -7.442 17.805 1.00 8.26 4 HIS F CA 1
ATOM 571 C C . HIS B 1 4 ? -12.922 -7.388 16.285 1.00 7.73 4 HIS F C 1
ATOM 572 O O . HIS B 1 4 ? -13.094 -8.437 15.640 1.00 7.67 4 HIS F O 1
ATOM 579 N N . PRO B 1 5 ? -13.002 -6.169 15.716 1.00 7.32 5 PRO F N 1
ATOM 580 C CA . PRO B 1 5 ? -13.109 -6.041 14.265 1.00 7.23 5 PRO F CA 1
ATOM 581 C C . PRO B 1 5 ? -11.788 -6.401 13.554 1.00 8.97 5 PRO F C 1
ATOM 582 O O . PRO B 1 5 ? -10.731 -6.472 14.224 1.00 8.93 5 PRO F O 1
ATOM 586 N N . SER B 1 6 ? -11.864 -6.631 12.235 1.00 9.24 6 SER F N 1
ATOM 587 C CA . SER B 1 6 ? -10.699 -6.946 11.393 1.00 9.44 6 SER F CA 1
ATOM 588 C C . SER B 1 6 ? -10.558 -5.916 10.301 1.00 8.96 6 SER F C 1
ATOM 589 O O . SER B 1 6 ? -11.552 -5.471 9.725 1.00 9.10 6 SER F O 1
ATOM 592 N N . GLU B 1 7 ? -9.310 -5.549 10.016 1.00 8.53 7 GLU F N 1
ATOM 593 C CA . GLU B 1 7 ? -9.018 -4.597 8.946 1.00 8.62 7 GLU F CA 1
ATOM 594 C C . GLU B 1 7 ? -9.231 -5.275 7.598 1.00 8.63 7 GLU F C 1
ATOM 595 O O . GLU B 1 7 ? -8.641 -6.339 7.347 1.00 8.26 7 GLU F O 1
ATOM 601 N N . CYS B 1 8 ? -10.066 -4.662 6.742 1.00 8.45 8 CYS F N 1
ATOM 602 C CA . CYS B 1 8 ? -10.280 -5.177 5.376 1.00 7.99 8 CYS F CA 1
ATOM 603 C C . CYS B 1 8 ? -9.949 -4.130 4.321 1.00 8.96 8 CYS F C 1
ATOM 604 O O . CYS B 1 8 ? -10.148 -2.938 4.554 1.00 8.89 8 CYS F O 1
ATOM 607 N N . CYS B 1 9 ? -9.474 -4.594 3.166 1.00 7.93 9 CYS F N 1
ATOM 608 C CA . CYS B 1 9 ? -9.113 -3.685 2.067 1.00 8.56 9 CYS F CA 1
ATOM 609 C C . CYS B 1 9 ? -10.266 -3.551 1.088 1.00 8.05 9 CYS F C 1
ATOM 610 O O . CYS B 1 9 ? -10.908 -4.547 0.728 1.00 8.52 9 CYS F O 1
ATOM 613 N N . PHE B 1 10 ? -10.522 -2.309 0.661 1.00 8.34 10 PHE F N 1
ATOM 614 C CA . PHE B 1 10 ? -11.544 -2.007 -0.345 1.00 8.55 10 PHE F CA 1
ATOM 615 C C . PHE B 1 10 ? -10.984 -1.310 -1.584 1.00 8.43 10 PHE F C 1
ATOM 616 O O . PHE B 1 10 ? -11.328 -1.658 -2.715 1.00 10.03 10 PHE F O 1
ATOM 624 N N . THR B 1 11 ? -10.123 -0.333 -1.360 1.00 8.21 11 THR F N 1
ATOM 625 C CA . THR B 1 11 ? -9.492 0.405 -2.466 1.00 8.53 11 THR F CA 1
ATOM 626 C C . THR B 1 11 ? -8.011 0.203 -2.392 1.00 7.95 11 THR F C 1
ATOM 627 O O . THR B 1 11 ? -7.389 0.560 -1.405 1.00 8.96 11 THR F O 1
ATOM 631 N N . TYR B 1 12 ? -7.443 -0.429 -3.418 1.00 7.89 12 TYR F N 1
ATOM 632 C CA . TYR B 1 12 ? -6.019 -0.653 -3.448 1.00 7.49 12 TYR F CA 1
ATOM 633 C C . TYR B 1 12 ? -5.264 0.585 -3.902 1.00 7.65 12 TYR F C 1
ATOM 634 O O . TYR B 1 12 ? -5.817 1.481 -4.604 1.00 7.70 12 TYR F O 1
ATOM 643 N N . THR B 1 13 ? -3.988 0.616 -3.537 1.00 7.16 13 THR F N 1
ATOM 644 C CA . THR B 1 13 ? -3.122 1.701 -3.964 1.00 7.33 13 THR F CA 1
ATOM 645 C C . THR B 1 13 ? -3.116 1.931 -5.497 1.00 7.30 13 THR F C 1
ATOM 646 O O . THR B 1 13 ? -3.175 0.985 -6.297 1.00 7.10 13 THR F O 1
ATOM 650 N N . THR B 1 14 ? -3.001 3.197 -5.891 1.00 6.83 14 THR F N 1
ATOM 651 C CA . THR B 1 14 ? -2.892 3.549 -7.292 1.00 6.31 14 THR F CA 1
ATOM 652 C C . THR B 1 14 ? -1.421 3.838 -7.671 1.00 7.13 14 THR F C 1
ATOM 653 O O . THR B 1 14 ? -1.133 4.265 -8.787 1.00 5.75 14 THR F O 1
ATOM 657 N N . TYR B 1 15 ? -0.507 3.605 -6.720 1.00 7.66 15 TYR F N 1
ATOM 658 C CA . TYR B 1 15 ? 0.928 3.800 -6.932 1.00 8.18 15 TYR F CA 1
ATOM 659 C C . TYR B 1 15 ? 1.748 2.682 -6.281 1.00 8.13 15 TYR F C 1
ATOM 660 O O . TYR B 1 15 ? 1.351 2.110 -5.272 1.00 8.23 15 TYR F O 1
ATOM 669 N N . LYS B 1 16 ? 2.886 2.368 -6.883 1.00 8.79 16 LYS F N 1
ATOM 670 C CA . LYS B 1 16 ? 3.840 1.456 -6.253 1.00 9.40 16 LYS F CA 1
ATOM 671 C C . LYS B 1 16 ? 4.490 2.212 -5.095 1.00 8.77 16 LYS F C 1
ATOM 672 O O . LYS B 1 16 ? 5.134 3.262 -5.306 1.00 8.56 16 LYS F O 1
ATOM 678 N N . ILE B 1 17 ? 4.332 1.668 -3.883 1.00 8.58 17 ILE F N 1
ATOM 679 C CA . ILE B 1 17 ? 4.894 2.275 -2.683 1.00 8.58 17 ILE F CA 1
ATOM 680 C C . ILE B 1 17 ? 6.410 2.178 -2.757 1.00 8.80 17 ILE F C 1
ATOM 681 O O . ILE B 1 17 ? 6.934 1.080 -2.933 1.00 8.69 17 ILE F O 1
ATOM 686 N N . PRO B 1 18 ? 7.123 3.320 -2.656 1.00 9.45 18 PRO F N 1
ATOM 687 C CA . PRO B 1 18 ? 8.589 3.220 -2.572 1.00 8.61 18 PRO F CA 1
ATOM 688 C C . PRO B 1 18 ? 9.037 2.304 -1.432 1.00 8.51 18 PRO F C 1
ATOM 689 O O . PRO B 1 18 ? 8.556 2.408 -0.298 1.00 8.66 18 PRO F O 1
ATOM 693 N N . ARG B 1 19 ? 9.941 1.386 -1.742 1.00 8.12 19 ARG F N 1
ATOM 694 C CA . ARG B 1 19 ? 10.314 0.356 -0.785 1.00 8.57 19 ARG F CA 1
ATOM 695 C C . ARG B 1 19 ? 10.802 0.889 0.578 1.00 8.79 19 ARG F C 1
ATOM 696 O O . ARG B 1 19 ? 10.424 0.350 1.624 1.00 8.97 19 ARG F O 1
ATOM 704 N N . GLN B 1 20 ? 11.618 1.944 0.561 1.00 8.89 20 GLN F N 1
ATOM 705 C CA . GLN B 1 20 ? 12.215 2.498 1.799 1.00 10.62 20 GLN F CA 1
ATOM 706 C C . GLN B 1 20 ? 11.180 3.072 2.784 1.00 10.44 20 GLN F C 1
ATOM 707 O O . GLN B 1 20 ? 11.486 3.298 3.959 1.00 10.32 20 GLN F O 1
ATOM 713 N N . ARG B 1 21 ? 9.968 3.325 2.296 1.00 10.52 21 ARG F N 1
ATOM 714 C CA . ARG B 1 21 ? 8.888 3.889 3.096 1.00 11.59 21 ARG F CA 1
ATOM 715 C C . ARG B 1 21 ? 8.270 2.823 4.012 1.00 10.74 21 ARG F C 1
ATOM 716 O O . ARG B 1 21 ? 7.637 3.150 5.010 1.00 11.53 21 ARG F O 1
ATOM 724 N N . ILE B 1 22 ? 8.463 1.549 3.689 1.00 10.02 22 ILE F N 1
ATOM 725 C CA . ILE B 1 22 ? 7.725 0.458 4.349 1.00 10.53 22 ILE F CA 1
ATOM 726 C C . ILE B 1 22 ? 8.478 -0.128 5.558 1.00 11.12 22 ILE F C 1
ATOM 727 O O . ILE B 1 22 ? 9.665 -0.427 5.451 1.00 11.49 22 ILE F O 1
ATOM 732 N N . MET B 1 23 ? 7.786 -0.294 6.688 1.00 11.68 23 MET F N 1
ATOM 733 C CA . MET B 1 23 ? 8.394 -0.851 7.919 1.00 12.76 23 MET F CA 1
ATOM 734 C C . MET B 1 23 ? 7.880 -2.257 8.229 1.00 12.26 23 MET F C 1
ATOM 735 O O . MET B 1 23 ? 8.552 -3.038 8.899 1.00 11.27 23 MET F O 1
ATOM 740 N N . ASP B 1 24 ? 6.667 -2.568 7.777 1.00 11.42 24 ASP F N 1
ATOM 741 C CA . ASP B 1 24 ? 6.026 -3.850 8.124 1.00 11.60 24 ASP F CA 1
ATOM 742 C C . ASP B 1 24 ? 4.863 -4.136 7.180 1.00 10.37 24 ASP F C 1
ATOM 743 O O . ASP B 1 24 ? 4.546 -3.317 6.307 1.00 9.90 24 ASP F O 1
ATOM 748 N N . TYR B 1 25 ? 4.263 -5.314 7.314 1.00 9.23 25 TYR F N 1
ATOM 749 C CA . TYR B 1 25 ? 3.067 -5.646 6.550 1.00 10.43 25 TYR F CA 1
ATOM 750 C C . TYR B 1 25 ? 2.244 -6.667 7.322 1.00 9.89 25 TYR F C 1
ATOM 751 O O . TYR B 1 25 ? 2.746 -7.338 8.239 1.00 10.07 25 TYR F O 1
ATOM 760 N N . TYR B 1 26 ? 0.979 -6.781 6.950 1.00 9.66 26 TYR F N 1
ATOM 761 C CA . TYR B 1 26 ? 0.179 -7.958 7.309 1.00 9.35 26 TYR F CA 1
ATOM 762 C C . TYR B 1 26 ? -0.789 -8.332 6.196 1.00 9.41 26 TYR F C 1
ATOM 763 O O . TYR B 1 26 ? -1.118 -7.511 5.315 1.00 8.68 26 TYR F O 1
ATOM 772 N N . GLU B 1 27 ? -1.267 -9.569 6.268 1.00 9.73 27 GLU F N 1
ATOM 773 C CA . GLU B 1 27 ? -2.289 -10.052 5.359 1.00 10.81 27 GLU F CA 1
ATOM 774 C C . GLU B 1 27 ? -3.652 -9.873 6.037 1.00 9.35 27 GLU F C 1
ATOM 775 O O . GLU B 1 27 ? -3.818 -10.215 7.216 1.00 8.88 27 GLU F O 1
ATOM 781 N N . THR B 1 28 ? -4.614 -9.328 5.304 1.00 8.42 28 THR F N 1
ATOM 782 C CA . THR B 1 28 ? -5.944 -9.096 5.877 1.00 8.33 28 THR F CA 1
ATOM 783 C C . THR B 1 28 ? -6.669 -10.439 6.074 1.00 8.51 28 THR F C 1
ATOM 784 O O . THR B 1 28 ? -6.416 -11.409 5.351 1.00 8.25 28 THR F O 1
ATOM 788 N N . ASN B 1 29 ? -7.556 -10.470 7.076 1.00 8.41 29 ASN F N 1
ATOM 789 C CA . ASN B 1 29 ? -8.383 -11.620 7.433 1.00 8.87 29 ASN F CA 1
ATOM 790 C C . ASN B 1 29 ? -9.052 -12.200 6.200 1.00 8.87 29 ASN F C 1
ATOM 791 O O . ASN B 1 29 ? -9.626 -11.465 5.391 1.00 9.00 29 ASN F O 1
ATOM 796 N N . SER B 1 30 ? -8.947 -13.511 6.028 1.00 8.33 30 SER F N 1
ATOM 797 C CA . SER B 1 30 ? -9.606 -14.175 4.895 1.00 8.65 30 SER F CA 1
ATOM 798 C C . SER B 1 30 ? -11.127 -13.950 4.854 1.00 7.97 30 SER F C 1
ATOM 799 O O . SER B 1 30 ? -11.752 -14.128 3.810 1.00 8.44 30 SER F O 1
ATOM 802 N N . GLN B 1 31 ? -11.710 -13.572 5.990 1.00 7.53 31 GLN F N 1
ATOM 803 C CA . GLN B 1 31 ? -13.148 -13.304 6.087 1.00 7.64 31 GLN F CA 1
ATOM 804 C C . GLN B 1 31 ? -13.540 -12.028 5.330 1.00 7.84 31 GLN F C 1
ATOM 805 O O . GLN B 1 31 ? -14.704 -11.848 4.999 1.00 8.32 31 GLN F O 1
ATOM 811 N N . CYS B 1 32 ? -12.569 -11.143 5.083 1.00 7.55 32 CYS F N 1
ATOM 812 C CA . CYS B 1 32 ? -12.796 -9.948 4.273 1.00 7.49 32 CYS F CA 1
ATOM 813 C C . CYS B 1 32 ? -13.253 -10.358 2.865 1.00 7.94 32 CYS F C 1
ATOM 814 O O . CYS B 1 32 ? -12.886 -11.417 2.382 1.00 7.29 32 CYS F O 1
ATOM 817 N N . SER B 1 33 ? -14.001 -9.475 2.206 1.00 8.47 33 SER F N 1
ATOM 818 C CA . SER B 1 33 ? -14.558 -9.736 0.866 1.00 10.05 33 SER F CA 1
ATOM 819 C C . SER B 1 33 ? -13.492 -9.763 -0.260 1.00 10.26 33 SER F C 1
ATOM 820 O O . SER B 1 33 ? -13.700 -10.405 -1.307 1.00 9.02 33 SER F O 1
ATOM 823 N N . LYS B 1 34 ? -12.374 -9.063 -0.046 1.00 10.16 34 LYS F N 1
ATOM 824 C CA . LYS B 1 34 ? -11.248 -8.976 -0.982 1.00 11.66 34 LYS F CA 1
ATOM 825 C C . LYS B 1 34 ? -9.942 -9.454 -0.309 1.00 11.15 34 LYS F C 1
ATOM 826 O O . LYS B 1 34 ? -9.755 -9.238 0.896 1.00 11.09 34 LYS F O 1
ATOM 832 N N . PRO B 1 35 ? -9.013 -10.043 -1.084 1.00 11.15 35 PRO F N 1
ATOM 833 C CA . PRO B 1 35 ? -7.688 -10.304 -0.508 1.00 11.33 35 PRO F CA 1
ATOM 834 C C . PRO B 1 35 ? -6.969 -8.965 -0.308 1.00 11.25 35 PRO F C 1
ATOM 835 O O . PRO B 1 35 ? -7.295 -7.961 -0.963 1.00 12.10 35 PRO F O 1
ATOM 839 N N . GLY B 1 36 ? -6.023 -8.939 0.605 1.00 10.99 36 GLY F N 1
ATOM 840 C CA . GLY B 1 36 ? -5.307 -7.686 0.840 1.00 10.15 36 GLY F CA 1
ATOM 841 C C . GLY B 1 36 ? -4.003 -7.919 1.564 1.00 11.21 36 GLY F C 1
ATOM 842 O O . GLY B 1 36 ? -3.926 -8.731 2.494 1.00 11.91 36 GLY F O 1
ATOM 843 N N . ILE B 1 37 ? -2.987 -7.187 1.132 1.00 9.49 37 ILE F N 1
ATOM 844 C CA . ILE B 1 37 ? -1.753 -7.035 1.870 1.00 9.86 37 ILE F CA 1
ATOM 845 C C . ILE B 1 37 ? -1.700 -5.544 2.271 1.00 8.92 37 ILE F C 1
ATOM 846 O O . ILE B 1 37 ? -1.785 -4.665 1.418 1.00 10.19 37 ILE F O 1
ATOM 851 N N . VAL B 1 38 ? -1.593 -5.285 3.566 1.00 8.98 38 VAL F N 1
ATOM 852 C CA . VAL B 1 38 ? -1.475 -3.921 4.073 1.00 8.27 38 VAL F CA 1
ATOM 853 C C . VAL B 1 38 ? -0.015 -3.661 4.381 1.00 8.54 38 VAL F C 1
ATOM 854 O O . VAL B 1 38 ? 0.575 -4.362 5.194 1.00 8.82 38 VAL F O 1
ATOM 858 N N . PHE B 1 39 ? 0.579 -2.695 3.691 1.00 7.72 39 PHE F N 1
ATOM 859 C CA . PHE B 1 39 ? 1.912 -2.240 4.080 1.00 7.75 39 PHE F CA 1
ATOM 860 C C . PHE B 1 39 ? 1.787 -1.114 5.068 1.00 8.21 39 PHE F C 1
ATOM 861 O O . PHE B 1 39 ? 0.927 -0.229 4.916 1.00 8.38 39 PHE F O 1
ATOM 869 N N . ILE B 1 40 ? 2.660 -1.159 6.076 1.00 8.53 40 ILE F N 1
ATOM 870 C CA . ILE B 1 40 ? 2.717 -0.124 7.110 1.00 9.50 40 ILE F CA 1
ATOM 871 C C . ILE B 1 40 ? 3.973 0.730 6.920 1.00 10.19 40 ILE F C 1
ATOM 872 O O . ILE B 1 40 ? 5.094 0.218 6.948 1.00 9.96 40 ILE F O 1
ATOM 877 N N . THR B 1 41 ? 3.770 2.024 6.721 1.00 10.79 41 THR F N 1
ATOM 878 C CA . THR B 1 41 ? 4.869 2.936 6.472 1.00 11.46 41 THR F CA 1
ATOM 879 C C . THR B 1 41 ? 5.506 3.476 7.759 1.00 12.35 41 THR F C 1
ATOM 880 O O . THR B 1 41 ? 4.930 3.387 8.851 1.00 12.23 41 THR F O 1
ATOM 884 N N . LYS B 1 42 ? 6.693 4.065 7.613 1.00 12.44 42 LYS F N 1
ATOM 885 C CA . LYS B 1 42 ? 7.445 4.599 8.762 1.00 13.50 42 LYS F CA 1
ATOM 886 C C . LYS B 1 42 ? 6.666 5.660 9.532 1.00 13.58 42 LYS F C 1
ATOM 887 O O . LYS B 1 42 ? 6.888 5.863 10.733 1.00 13.35 42 LYS F O 1
ATOM 893 N N . ARG B 1 43 ? 5.785 6.345 8.808 1.00 13.48 43 ARG F N 1
ATOM 894 C CA . ARG B 1 43 ? 4.941 7.407 9.337 1.00 13.67 43 ARG F CA 1
ATOM 895 C C . ARG B 1 43 ? 3.596 6.872 9.874 1.00 13.48 43 ARG F C 1
ATOM 896 O O . ARG B 1 43 ? 2.695 7.639 10.234 1.00 13.50 43 ARG F O 1
ATOM 904 N N . GLY B 1 44 ? 3.466 5.550 9.943 1.00 12.29 44 GLY F N 1
ATOM 905 C CA . GLY B 1 44 ? 2.300 4.945 10.555 1.00 12.79 44 GLY F CA 1
ATOM 906 C C . GLY B 1 44 ? 1.071 4.936 9.654 1.00 12.34 44 GLY F C 1
ATOM 907 O O . GLY B 1 44 ? -0.043 4.784 10.150 1.00 13.42 44 GLY F O 1
ATOM 908 N N . HIS B 1 45 ? 1.258 5.098 8.337 1.00 11.10 45 HIS F N 1
ATOM 909 C CA . HIS B 1 45 ? 0.142 4.953 7.398 1.00 10.62 45 HIS F CA 1
ATOM 910 C C . HIS B 1 45 ? 0.012 3.515 6.935 1.00 10.97 45 HIS F C 1
ATOM 911 O O . HIS B 1 45 ? 1.013 2.862 6.699 1.00 12.59 45 HIS F O 1
ATOM 918 N N . SER B 1 46 ? -1.216 3.026 6.807 1.00 9.44 46 SER F N 1
ATOM 919 C CA . SER B 1 46 ? -1.460 1.672 6.305 1.00 9.90 46 SER F CA 1
ATOM 920 C C . SER B 1 46 ? -1.957 1.795 4.871 1.0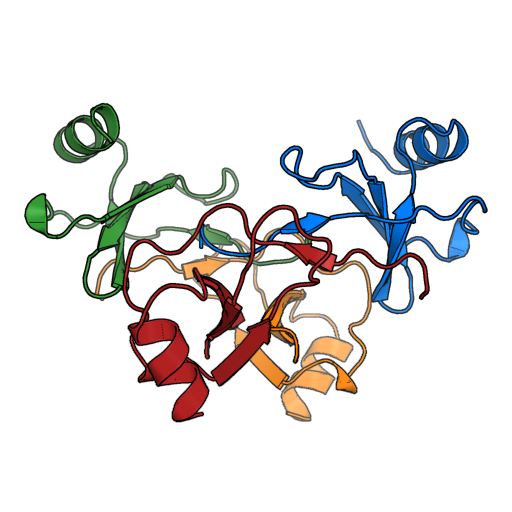0 9.14 46 SER F C 1
ATOM 921 O O . SER B 1 46 ? -2.849 2.590 4.607 1.00 10.27 46 SER F O 1
ATOM 924 N N . VAL B 1 47 ? -1.384 1.015 3.965 1.00 8.50 47 VAL F N 1
ATOM 925 C CA . VAL B 1 47 ? -1.727 1.106 2.539 1.00 8.72 47 VAL F CA 1
ATOM 926 C C . VAL B 1 47 ? -2.118 -0.263 1.988 1.00 8.47 47 VAL F C 1
ATOM 927 O O . VAL B 1 47 ? -1.294 -1.180 1.972 1.00 8.98 47 VAL F O 1
ATOM 931 N N . CYS B 1 48 ? -3.375 -0.380 1.540 1.00 8.27 48 CYS F N 1
ATOM 932 C CA . CYS B 1 48 ? -3.886 -1.621 0.955 1.00 8.74 48 CYS F CA 1
ATOM 933 C C . CYS B 1 48 ? -3.271 -1.882 -0.399 1.00 8.31 48 CYS F C 1
ATOM 934 O O . CYS B 1 48 ? -3.160 -0.981 -1.223 1.00 7.49 48 CYS F O 1
ATOM 937 N N . THR B 1 49 ? -2.877 -3.128 -0.623 1.00 8.25 49 THR F N 1
ATOM 938 C CA . THR B 1 49 ? -2.348 -3.542 -1.920 1.00 7.30 49 THR F CA 1
ATOM 939 C C . THR B 1 49 ? -2.947 -4.892 -2.316 1.00 7.59 49 THR F C 1
ATOM 940 O O . THR B 1 49 ? -3.459 -5.613 -1.464 1.00 7.61 49 THR F O 1
ATOM 944 N N . ASN B 1 50 ? -2.853 -5.216 -3.600 1.00 7.10 50 ASN F N 1
ATOM 945 C CA . ASN B 1 50 ? -3.374 -6.461 -4.151 1.00 8.23 50 ASN F CA 1
ATOM 946 C C . ASN B 1 50 ? -2.274 -7.555 -4.119 1.00 8.36 50 ASN F C 1
ATOM 947 O O . ASN B 1 50 ? -1.252 -7.404 -4.787 1.00 8.15 50 ASN F O 1
ATOM 952 N N . PRO B 1 51 ? -2.487 -8.645 -3.351 1.00 8.93 51 PRO F N 1
ATOM 953 C CA . PRO B 1 51 ? -1.488 -9.719 -3.220 1.00 9.63 51 PRO F CA 1
ATOM 954 C C . PRO B 1 51 ? -1.116 -10.372 -4.549 1.00 10.13 51 PRO F C 1
ATOM 955 O O . PRO B 1 51 ? -0.023 -10.946 -4.668 1.00 10.18 51 PRO F O 1
ATOM 959 N N . SER B 1 52 ? -1.981 -10.258 -5.557 1.00 10.26 52 SER F N 1
ATOM 960 C CA . SER B 1 52 ? -1.638 -10.826 -6.882 1.00 11.72 52 SER F CA 1
ATOM 961 C C . SER B 1 52 ? -0.531 -10.042 -7.632 1.00 11.47 52 SER F C 1
ATOM 962 O O . SER B 1 52 ? 0.072 -10.563 -8.583 1.00 10.41 52 SER F O 1
ATOM 965 N N . ASP B 1 53 ? -0.253 -8.817 -7.199 1.00 10.90 53 ASP F N 1
ATOM 966 C CA . ASP B 1 53 ? 0.796 -7.991 -7.831 1.00 10.74 53 ASP F CA 1
ATOM 967 C C . ASP B 1 53 ? 2.206 -8.476 -7.512 1.00 10.38 53 ASP F C 1
ATOM 968 O O . ASP B 1 53 ? 2.563 -8.662 -6.337 1.00 9.29 53 ASP F O 1
ATOM 973 N N . LYS B 1 54 ? 2.995 -8.706 -8.563 1.00 10.08 54 LYS F N 1
ATOM 974 C CA . LYS B 1 54 ? 4.391 -9.142 -8.427 1.00 10.89 54 LYS F CA 1
ATOM 975 C C . LYS B 1 54 ? 5.214 -8.274 -7.460 1.00 10.13 54 LYS F C 1
ATOM 976 O O . LYS B 1 54 ? 5.918 -8.815 -6.611 1.00 9.78 54 LYS F O 1
ATOM 982 N N . TRP B 1 55 ? 5.093 -6.946 -7.555 1.00 9.61 55 TRP F N 1
ATOM 983 C CA . TRP B 1 55 ? 5.857 -6.063 -6.658 1.00 10.40 55 TRP F CA 1
ATOM 984 C C . TRP B 1 55 ? 5.503 -6.254 -5.183 1.00 9.63 55 TRP F C 1
ATOM 985 O O . TRP B 1 55 ? 6.375 -6.155 -4.306 1.00 9.83 55 TRP F O 1
ATOM 996 N N . VAL B 1 56 ? 4.230 -6.549 -4.920 1.00 9.03 56 VAL F N 1
ATOM 997 C CA . VAL B 1 56 ? 3.756 -6.837 -3.566 1.00 9.23 56 VAL F CA 1
ATOM 998 C C . VAL B 1 56 ? 4.414 -8.105 -3.013 1.00 9.47 56 VAL F C 1
ATOM 999 O O . VAL B 1 56 ? 4.931 -8.117 -1.884 1.00 8.34 56 VAL F O 1
ATOM 1003 N N . GLN B 1 57 ? 4.383 -9.170 -3.808 1.00 9.44 57 GLN F N 1
ATOM 1004 C CA . GLN B 1 57 ? 5.038 -10.425 -3.417 1.00 11.40 57 GLN F CA 1
ATOM 1005 C C . GLN B 1 57 ? 6.550 -10.278 -3.263 1.00 10.71 57 GLN F C 1
ATOM 1006 O O . GLN B 1 57 ? 7.138 -10.841 -2.336 1.00 10.83 57 GLN F O 1
ATOM 1012 N N . ASP B 1 58 ? 7.170 -9.498 -4.148 1.00 10.81 58 ASP F N 1
ATOM 1013 C CA . ASP B 1 58 ? 8.614 -9.253 -4.078 1.00 10.76 58 ASP F CA 1
ATOM 1014 C C . ASP B 1 58 ? 8.957 -8.537 -2.766 1.00 10.58 58 ASP F C 1
ATOM 1015 O O . ASP B 1 58 ? 9.937 -8.878 -2.103 1.00 9.49 58 ASP F O 1
ATOM 1020 N N . TYR B 1 59 ? 8.131 -7.555 -2.389 1.00 9.03 59 TYR F N 1
ATOM 1021 C CA . TYR B 1 59 ? 8.346 -6.796 -1.150 1.00 9.20 59 TYR F CA 1
ATOM 1022 C C . TYR B 1 59 ? 8.237 -7.704 0.084 1.00 9.96 59 TYR F C 1
ATOM 1023 O O . TYR B 1 59 ? 9.088 -7.654 0.981 1.00 10.05 59 TYR F O 1
ATOM 1032 N N . ILE B 1 60 ? 7.184 -8.520 0.121 1.00 8.93 60 ILE F N 1
ATOM 1033 C CA . ILE B 1 60 ? 6.950 -9.452 1.217 1.00 10.09 60 ILE F CA 1
ATOM 1034 C C . ILE B 1 60 ? 8.144 -10.401 1.405 1.00 9.84 60 ILE F C 1
ATOM 1035 O O . ILE B 1 60 ? 8.616 -10.607 2.524 1.00 9.95 60 ILE F O 1
ATOM 1040 N N . LYS B 1 61 ? 8.636 -10.960 0.307 1.00 10.25 61 LYS F N 1
ATOM 1041 C CA . LYS B 1 61 ? 9.785 -11.865 0.376 1.00 11.03 61 LYS F CA 1
ATOM 1042 C C . LYS B 1 61 ? 11.010 -11.150 0.961 1.00 12.54 61 LYS F C 1
ATOM 1043 O O . LYS B 1 61 ? 11.715 -11.698 1.842 1.00 13.24 61 LYS F O 1
ATOM 1049 N N . ASP B 1 62 ? 11.262 -9.939 0.471 1.00 13.88 62 ASP F N 1
ATOM 1050 C CA . ASP B 1 62 ? 12.399 -9.139 0.909 1.00 15.45 62 ASP F CA 1
ATOM 1051 C C . ASP B 1 62 ? 12.302 -8.860 2.407 1.00 16.12 62 ASP F C 1
ATOM 1052 O O . ASP B 1 62 ? 13.311 -8.872 3.117 1.00 17.02 62 ASP F O 1
ATOM 1057 N N . MET B 1 63 ? 11.076 -8.638 2.877 1.00 16.67 63 MET F N 1
ATOM 1058 C CA . MET B 1 63 ? 10.817 -8.361 4.285 1.00 16.87 63 MET F CA 1
ATOM 1059 C C . MET B 1 63 ? 10.819 -9.633 5.117 1.00 17.70 63 MET F C 1
ATOM 1060 O O . MET B 1 63 ? 11.319 -9.621 6.241 1.00 18.60 63 MET F O 1
ATOM 1065 N N . GLY C 1 1 ? -4.212 8.384 4.251 1.00 17.79 1 GLY G N 1
ATOM 1066 C CA . GLY C 1 1 ? -4.651 8.548 2.826 1.00 15.33 1 GLY G CA 1
ATOM 1067 C C . GLY C 1 1 ? -5.774 7.593 2.485 1.00 14.97 1 GLY G C 1
ATOM 1068 O O . GLY C 1 1 ? -6.212 6.816 3.364 1.00 14.77 1 GLY G O 1
ATOM 1069 N N . PRO C 1 2 ? -6.209 7.594 1.197 1.00 13.62 2 PRO G N 1
ATOM 1070 C CA . PRO C 1 2 ? -7.411 6.895 0.722 1.00 12.99 2 PRO G CA 1
ATOM 1071 C C . PRO C 1 2 ? -7.369 5.349 0.625 1.00 11.85 2 PRO G C 1
ATOM 1072 O O . PRO C 1 2 ? -8.431 4.729 0.412 1.00 12.59 2 PRO G O 1
ATOM 1076 N N . TYR C 1 3 ? -6.182 4.743 0.761 1.00 8.98 3 TYR G N 1
ATOM 1077 C CA . TYR C 1 3 ? -6.029 3.281 0.587 1.00 7.33 3 TYR G CA 1
ATOM 1078 C C . TYR C 1 3 ? -5.899 2.565 1.934 1.00 7.14 3 TYR G C 1
ATOM 1079 O O . TYR C 1 3 ? -5.549 1.374 2.004 1.00 6.86 3 TYR G O 1
ATOM 1088 N N . HIS C 1 4 ? -6.223 3.247 3.027 1.00 7.10 4 HIS G N 1
ATOM 1089 C CA . HIS C 1 4 ? -6.152 2.535 4.301 1.00 7.68 4 HIS G CA 1
ATOM 1090 C C . HIS C 1 4 ? -7.250 1.461 4.355 1.00 7.62 4 HIS G C 1
ATOM 1091 O O . HIS C 1 4 ? -8.319 1.626 3.743 1.00 8.98 4 HIS G O 1
ATOM 1098 N N . PRO C 1 5 ? -7.004 0.375 5.097 1.00 7.20 5 PRO G N 1
ATOM 1099 C CA . PRO C 1 5 ? -8.057 -0.599 5.311 1.00 8.11 5 PRO G CA 1
ATOM 1100 C C . PRO C 1 5 ? -9.119 -0.033 6.267 1.00 8.44 5 PRO G C 1
ATOM 1101 O O . PRO C 1 5 ? -8.867 0.957 6.945 1.00 9.82 5 PRO G O 1
ATOM 1105 N N . SER C 1 6 ? -10.280 -0.675 6.325 1.00 8.71 6 SER G N 1
ATOM 1106 C CA . SER C 1 6 ? -11.343 -0.285 7.227 1.00 9.99 6 SER G CA 1
ATOM 1107 C C . SER C 1 6 ? -11.656 -1.460 8.145 1.00 9.93 6 SER G C 1
ATOM 1108 O O . SER C 1 6 ? -11.657 -2.619 7.704 1.00 9.43 6 SER G O 1
ATOM 1111 N N . GLU C 1 7 ? -11.964 -1.155 9.401 1.00 9.35 7 GLU G N 1
ATOM 1112 C CA . GLU C 1 7 ? -12.401 -2.176 10.346 1.00 10.27 7 GLU G CA 1
ATOM 1113 C C . GLU C 1 7 ? -13.811 -2.713 10.018 1.00 9.56 7 GLU G C 1
ATOM 1114 O O . GLU C 1 7 ? -14.748 -1.938 9.865 1.00 10.41 7 GLU G O 1
ATOM 1120 N N . CYS C 1 8 ? -13.951 -4.033 9.927 1.00 8.85 8 CYS G N 1
ATOM 1121 C CA . CYS C 1 8 ? -15.263 -4.642 9.747 1.00 8.33 8 CYS G CA 1
ATOM 1122 C C . CYS C 1 8 ? -15.502 -5.695 10.818 1.00 8.18 8 CYS G C 1
ATOM 1123 O O . CYS C 1 8 ? -14.557 -6.313 11.309 1.00 7.65 8 CYS G O 1
ATOM 1126 N N . CYS C 1 9 ? -16.774 -5.924 11.121 1.00 7.40 9 CYS G N 1
ATOM 1127 C CA . CYS C 1 9 ? -17.178 -6.891 12.131 1.00 8.12 9 CYS G CA 1
ATOM 1128 C C . CYS C 1 9 ? -17.696 -8.120 11.441 1.00 9.49 9 CYS G C 1
ATOM 1129 O O . CYS C 1 9 ? -18.532 -8.013 10.543 1.00 9.06 9 CYS G O 1
ATOM 1132 N N . PHE C 1 10 ? -17.210 -9.284 11.876 1.00 10.83 10 PHE G N 1
ATOM 1133 C CA . PHE C 1 10 ? -17.657 -10.571 11.340 1.00 12.39 10 PHE G CA 1
ATOM 1134 C C . PHE C 1 10 ? -18.532 -11.350 12.289 1.00 13.76 10 PHE G C 1
ATOM 1135 O O . PHE C 1 10 ? -19.354 -12.153 11.843 1.00 14.60 10 PHE G O 1
ATOM 1143 N N . THR C 1 11 ? -18.333 -11.119 13.584 1.00 14.20 11 THR G N 1
ATOM 1144 C CA . THR C 1 11 ? -19.161 -11.725 14.615 1.00 14.99 11 THR G CA 1
ATOM 1145 C C . THR C 1 11 ? -19.538 -10.603 15.572 1.00 14.08 11 THR G C 1
ATOM 1146 O O . THR C 1 11 ? -18.807 -9.614 15.712 1.00 16.05 11 THR G O 1
ATOM 1150 N N . TYR C 1 12 ? -20.701 -10.708 16.181 1.00 11.17 12 TYR G N 1
ATOM 1151 C CA . TYR C 1 12 ? -21.092 -9.708 17.158 1.00 9.92 12 TYR G CA 1
ATOM 1152 C C . TYR C 1 12 ? -21.044 -10.366 18.529 1.00 9.26 12 TYR G C 1
ATOM 1153 O O . TYR C 1 12 ? -21.402 -11.539 18.652 1.00 9.47 12 TYR G O 1
ATOM 1162 N N . THR C 1 13 ? -20.682 -9.613 19.568 1.00 8.72 13 THR G N 1
ATOM 1163 C CA . THR C 1 13 ? -20.898 -10.136 20.924 1.00 8.65 13 THR G CA 1
ATOM 1164 C C . THR C 1 13 ? -22.404 -10.296 21.219 1.00 9.20 13 THR G C 1
ATOM 1165 O O . THR C 1 13 ? -23.251 -9.539 20.694 1.00 9.64 13 THR G O 1
ATOM 1169 N N . THR C 1 14 ? -22.740 -11.284 22.040 1.00 9.47 14 THR G N 1
ATOM 1170 C CA . THR C 1 14 ? -24.102 -11.403 22.594 1.00 10.50 14 THR G CA 1
ATOM 1171 C C . THR C 1 14 ? -24.145 -10.887 24.026 1.00 10.83 14 THR G C 1
ATOM 1172 O O . THR C 1 14 ? -25.204 -10.862 24.639 1.00 10.50 14 THR G O 1
ATOM 1176 N N . TYR C 1 15 ? -22.997 -10.451 24.553 1.00 10.23 15 TYR G N 1
ATOM 1177 C CA . TYR C 1 15 ? -22.936 -9.961 25.942 1.00 10.37 15 TYR G CA 1
ATOM 1178 C C . TYR C 1 15 ? -23.033 -8.454 25.985 1.00 10.30 15 TYR G C 1
ATOM 1179 O O . TYR C 1 15 ? -22.134 -7.761 25.495 1.00 10.85 15 TYR G O 1
ATOM 1188 N N . LYS C 1 16 ? -24.107 -7.939 26.589 1.00 9.73 16 LYS G N 1
ATOM 1189 C CA . LYS C 1 16 ? -24.221 -6.484 26.807 1.00 9.24 16 LYS G CA 1
ATOM 1190 C C . LYS C 1 16 ? -23.006 -5.970 27.607 1.00 8.73 16 LYS G C 1
ATOM 1191 O O . LYS C 1 16 ? -22.756 -6.419 28.726 1.00 9.17 16 LYS G O 1
ATOM 1197 N N . ILE C 1 17 ? -22.244 -5.060 27.012 1.00 8.01 17 ILE G N 1
ATOM 1198 C CA . ILE C 1 17 ? -21.005 -4.559 27.631 1.00 7.71 17 ILE G CA 1
ATOM 1199 C C . ILE C 1 17 ? -21.417 -3.620 28.782 1.00 7.94 17 ILE G C 1
ATOM 1200 O O . ILE C 1 17 ? -22.222 -2.727 28.563 1.00 8.10 17 ILE G O 1
ATOM 1205 N N . PRO C 1 18 ? -20.895 -3.836 29.999 1.00 8.46 18 PRO G N 1
ATOM 1206 C CA . PRO C 1 18 ? -21.179 -2.890 31.095 1.00 8.36 18 PRO G CA 1
ATOM 1207 C C . PRO C 1 18 ? -20.897 -1.446 30.652 1.00 8.62 18 PRO G C 1
ATOM 1208 O O . PRO C 1 18 ? -19.796 -1.145 30.160 1.00 8.92 18 PRO G O 1
ATOM 1212 N N . ARG C 1 19 ? -21.880 -0.560 30.822 1.00 8.55 19 ARG G N 1
ATOM 1213 C CA . ARG C 1 19 ? -21.790 0.806 30.301 1.00 9.20 19 ARG G CA 1
ATOM 1214 C C . ARG C 1 19 ? -20.561 1.525 30.856 1.00 9.09 19 ARG G C 1
ATOM 1215 O O . ARG C 1 19 ? -19.910 2.312 30.146 1.00 8.51 19 ARG G O 1
ATOM 1223 N N . GLN C 1 20 ? -20.248 1.242 32.124 1.00 8.26 20 GLN G N 1
ATOM 1224 C CA . GLN C 1 20 ? -19.092 1.842 32.801 1.00 9.18 20 GLN G CA 1
ATOM 1225 C C . GLN C 1 20 ? -17.767 1.688 32.026 1.00 9.79 20 GLN G C 1
ATOM 1226 O O . GLN C 1 20 ? -16.882 2.558 32.114 1.00 9.47 20 GLN G O 1
ATOM 1232 N N . ARG C 1 21 ? -17.639 0.603 31.268 1.00 9.54 21 ARG G N 1
ATOM 1233 C CA . ARG C 1 21 ? -16.397 0.311 30.529 1.00 10.29 21 ARG G CA 1
ATOM 1234 C C . ARG C 1 21 ? -16.286 1.111 29.229 1.00 9.42 21 ARG G C 1
ATOM 1235 O O . ARG C 1 21 ? -15.202 1.210 28.654 1.00 9.25 21 ARG G O 1
ATOM 1243 N N . ILE C 1 22 ? -17.415 1.619 28.747 1.00 8.31 22 ILE G N 1
ATOM 1244 C CA . ILE C 1 22 ? -17.492 2.171 27.383 1.00 8.09 22 ILE G CA 1
ATOM 1245 C C . ILE C 1 22 ? -17.035 3.622 27.327 1.00 7.86 22 ILE G C 1
ATOM 1246 O O . ILE C 1 22 ? -17.527 4.485 28.079 1.00 8.10 22 ILE G O 1
ATOM 1251 N N . MET C 1 23 ? -16.088 3.879 26.428 1.00 8.59 23 MET G N 1
ATOM 1252 C CA . MET C 1 23 ? -15.547 5.233 26.235 1.00 7.89 23 MET G CA 1
ATOM 1253 C C . MET C 1 23 ? -16.033 5.932 24.969 1.00 8.39 23 MET G C 1
ATOM 1254 O O . MET C 1 23 ? -16.014 7.167 24.904 1.00 6.62 23 MET G O 1
ATOM 1259 N N . ASP C 1 24 ? -16.411 5.150 23.952 1.00 7.41 24 ASP G N 1
ATOM 1260 C CA . ASP C 1 24 ? -16.755 5.724 22.645 1.00 7.45 24 ASP G CA 1
ATOM 1261 C C . ASP C 1 24 ? -17.331 4.615 21.756 1.00 7.09 24 ASP G C 1
ATOM 1262 O O . ASP C 1 24 ? -17.365 3.436 22.135 1.00 6.25 24 ASP G O 1
ATOM 1267 N N . TYR C 1 25 ? -17.788 5.003 20.565 1.00 7.10 25 TYR G N 1
ATOM 1268 C CA . TYR C 1 25 ? -18.215 4.010 19.571 1.00 7.91 25 TYR G CA 1
ATOM 1269 C C . TYR C 1 25 ? -17.967 4.592 18.192 1.00 7.45 25 TYR G C 1
ATOM 1270 O O . TYR C 1 25 ? -17.821 5.820 18.029 1.00 7.68 25 TYR G O 1
ATOM 1279 N N . TYR C 1 26 ? -17.931 3.712 17.207 1.00 8.05 26 TYR G N 1
ATOM 1280 C CA . TYR C 1 26 ? -18.002 4.116 15.812 1.00 8.19 26 TYR G CA 1
ATOM 1281 C C . TYR C 1 26 ? -18.772 3.106 14.977 1.00 8.67 26 TYR G C 1
ATOM 1282 O O . TYR C 1 26 ? -18.925 1.929 15.357 1.00 8.64 26 TYR G O 1
ATOM 1291 N N . GLU C 1 27 ? -19.253 3.578 13.834 1.00 9.12 27 GLU G N 1
ATOM 1292 C CA . GLU C 1 27 ? -19.962 2.741 12.857 1.00 9.25 27 GLU G CA 1
ATOM 1293 C C . GLU C 1 27 ? -18.981 2.255 11.817 1.00 9.57 27 GLU G C 1
ATOM 1294 O O . GLU C 1 27 ? -18.095 3.019 11.350 1.00 9.64 27 GLU G O 1
ATOM 1300 N N . THR C 1 28 ? -19.114 1.001 11.420 1.00 8.78 28 THR G N 1
ATOM 1301 C CA . THR C 1 28 ? -18.157 0.488 10.431 1.00 9.31 28 THR G CA 1
ATOM 1302 C C . THR C 1 28 ? -18.449 0.990 9.020 1.00 9.97 28 THR G C 1
ATOM 1303 O O . THR C 1 28 ? -19.580 1.397 8.683 1.00 9.41 28 THR G O 1
ATOM 1307 N N . ASN C 1 29 ? -17.399 0.991 8.203 1.00 9.73 29 ASN G N 1
ATOM 1308 C CA . ASN C 1 29 ? -17.463 1.461 6.822 1.00 10.04 29 ASN G CA 1
ATOM 1309 C C . ASN C 1 29 ? -18.607 0.793 6.064 1.00 9.59 29 ASN G C 1
ATOM 1310 O O . ASN C 1 29 ? -18.830 -0.403 6.231 1.00 9.27 29 ASN G O 1
ATOM 1315 N N . SER C 1 30 ? -19.307 1.562 5.213 1.00 9.77 30 SER G N 1
ATOM 1316 C CA . SER C 1 30 ? -20.441 1.049 4.428 1.00 10.30 30 SER G CA 1
ATOM 1317 C C . SER C 1 30 ? -20.120 -0.184 3.583 1.00 10.02 30 SER G C 1
ATOM 1318 O O . SER C 1 30 ? -21.018 -0.945 3.229 1.00 9.87 30 SER G O 1
ATOM 1321 N N . GLN C 1 31 ? -18.843 -0.361 3.247 1.00 9.22 31 GLN G N 1
ATOM 1322 C CA . GLN C 1 31 ? -18.411 -1.444 2.362 1.00 9.11 31 GLN G CA 1
ATOM 1323 C C . GLN C 1 31 ? -18.257 -2.811 3.035 1.00 8.22 31 GLN G C 1
ATOM 1324 O O . GLN C 1 31 ? -18.147 -3.840 2.342 1.00 7.57 31 GLN G O 1
ATOM 1330 N N . CYS C 1 32 ? -18.305 -2.828 4.366 1.00 8.33 32 CYS G N 1
ATOM 1331 C CA . CYS C 1 32 ? -18.270 -4.068 5.138 1.00 8.16 32 CYS G CA 1
ATOM 1332 C C . CYS C 1 32 ? -19.475 -4.932 4.783 1.00 8.19 32 CYS G C 1
ATOM 1333 O O . CYS C 1 32 ? -20.544 -4.414 4.422 1.00 7.29 32 CYS G O 1
ATOM 1336 N N . SER C 1 33 ? -19.286 -6.249 4.851 1.00 8.00 33 SER G N 1
ATOM 1337 C CA . SER C 1 33 ? -20.318 -7.210 4.435 1.00 10.44 33 SER G CA 1
ATOM 1338 C C . SER C 1 33 ? -21.561 -7.131 5.302 1.00 10.15 33 SER G C 1
ATOM 1339 O O . SER C 1 33 ? -22.680 -7.414 4.829 1.00 10.51 33 SER G O 1
ATOM 1342 N N . LYS C 1 34 ? -21.356 -6.800 6.577 1.00 10.25 34 LYS G N 1
ATOM 1343 C CA . LYS C 1 34 ? -22.470 -6.511 7.483 1.00 10.60 34 LYS G CA 1
ATOM 1344 C C . LYS C 1 34 ? -22.150 -5.296 8.325 1.00 9.53 34 LYS G C 1
ATOM 1345 O O . LYS C 1 34 ? -20.978 -4.940 8.505 1.00 8.97 34 LYS G O 1
ATOM 1351 N N . PRO C 1 35 ? -23.195 -4.636 8.826 1.00 9.11 35 PRO G N 1
ATOM 1352 C CA . PRO C 1 35 ? -22.951 -3.437 9.610 1.00 8.38 35 PRO G CA 1
ATOM 1353 C C . PRO C 1 35 ? -22.465 -3.763 11.021 1.00 8.19 35 PRO G C 1
ATOM 1354 O O . PRO C 1 35 ? -22.650 -4.886 11.512 1.00 7.98 35 PRO G O 1
ATOM 1358 N N . GLY C 1 36 ? -21.8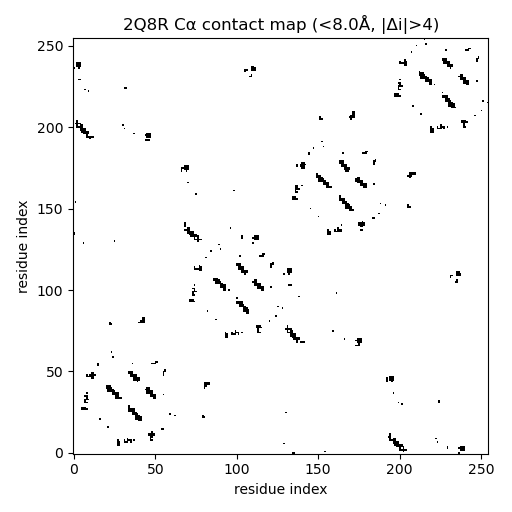33 -2.791 11.660 1.00 7.10 36 GLY G N 1
ATOM 1359 C CA . GLY C 1 36 ? -21.385 -3.013 13.021 1.00 7.03 36 GLY G CA 1
ATOM 1360 C C . GLY C 1 36 ? -21.264 -1.698 13.754 1.00 7.29 36 GLY G C 1
ATOM 1361 O O . 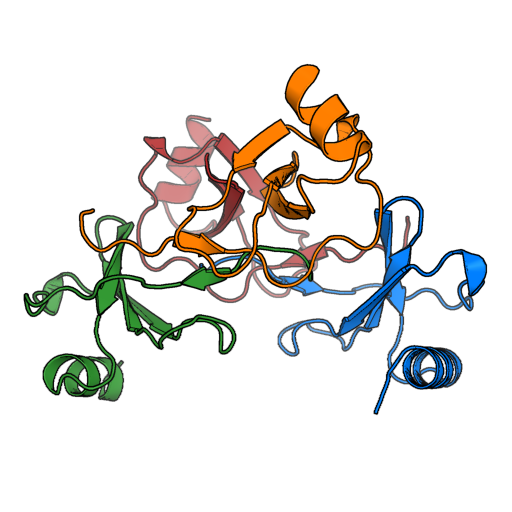GLY C 1 36 ? -20.928 -0.670 13.153 1.00 7.21 36 GLY G O 1
ATOM 1362 N N . ILE C 1 37 ? -21.559 -1.747 15.047 1.00 6.75 37 ILE G N 1
ATOM 1363 C CA . ILE C 1 37 ? -21.189 -0.696 15.983 1.00 7.38 37 ILE G CA 1
ATOM 1364 C C . ILE C 1 37 ? -20.068 -1.261 16.822 1.00 8.36 37 ILE G C 1
ATOM 1365 O O . ILE C 1 37 ? -20.245 -2.271 17.535 1.00 8.64 37 ILE G O 1
ATOM 1370 N N . VAL C 1 38 ? -18.922 -0.603 16.749 1.00 6.87 38 VAL G N 1
ATOM 1371 C CA . VAL C 1 38 ? -17.760 -1.015 17.530 1.00 7.60 38 VAL G CA 1
ATOM 1372 C C . VAL C 1 38 ? -17.669 -0.112 18.746 1.00 7.55 38 VAL G C 1
ATOM 1373 O O . VAL C 1 38 ? -17.558 1.115 18.607 1.00 7.44 38 VAL G O 1
ATOM 1377 N N . PHE C 1 39 ? -17.753 -0.703 19.934 1.00 6.59 39 PHE G N 1
ATOM 1378 C CA . PHE C 1 39 ? -17.548 0.060 21.141 1.00 7.38 39 PHE G CA 1
ATOM 1379 C C . PHE C 1 39 ? -16.102 -0.002 21.530 1.00 7.82 39 PHE G C 1
ATOM 1380 O O . PHE C 1 39 ? -15.458 -1.045 21.414 1.00 7.57 39 PHE G O 1
ATOM 1388 N N . ILE C 1 40 ? -15.622 1.131 22.017 1.00 7.82 40 ILE G N 1
ATOM 1389 C CA . ILE C 1 40 ? -14.234 1.270 22.485 1.00 7.39 40 ILE G CA 1
ATOM 1390 C C . ILE C 1 40 ? -14.253 1.365 24.009 1.00 7.34 40 ILE G C 1
ATOM 1391 O O . ILE C 1 40 ? -15.006 2.155 24.586 1.00 6.91 40 ILE G O 1
ATOM 1396 N N . THR C 1 41 ? -13.452 0.524 24.650 1.00 6.61 41 THR G N 1
ATOM 1397 C CA . THR C 1 41 ? -13.486 0.440 26.118 1.00 7.33 41 THR G CA 1
ATOM 1398 C C . THR C 1 41 ? -12.330 1.165 26.784 1.00 6.90 41 THR G C 1
ATOM 1399 O O . THR C 1 41 ? -11.353 1.528 26.125 1.00 7.12 41 THR G O 1
ATOM 1403 N N . LYS C 1 42 ? -12.429 1.334 28.108 1.00 7.46 42 LYS G N 1
ATOM 1404 C CA . LYS C 1 42 ? -11.419 2.038 28.903 1.00 8.14 42 LYS G CA 1
ATOM 1405 C C . LYS C 1 42 ? -10.045 1.373 28.824 1.00 8.53 42 LYS G C 1
ATOM 1406 O O . LYS C 1 42 ? -9.006 2.053 28.818 1.00 8.33 42 LYS G O 1
ATOM 1412 N N . ARG C 1 43 ? -10.050 0.042 28.752 1.00 8.66 43 ARG G N 1
ATOM 1413 C CA . ARG C 1 43 ? -8.794 -0.712 28.618 1.00 9.14 43 ARG G CA 1
ATOM 1414 C C . ARG C 1 43 ? -8.273 -0.780 27.175 1.00 9.62 43 ARG G C 1
ATOM 1415 O O . ARG C 1 43 ? -7.240 -1.401 26.916 1.00 9.76 43 ARG G O 1
ATOM 1423 N N . GLY C 1 44 ? -8.965 -0.114 26.248 1.00 9.14 44 GLY G N 1
ATOM 1424 C CA . GLY C 1 44 ? -8.453 0.083 24.911 1.00 9.79 44 GLY G CA 1
ATOM 1425 C C . GLY C 1 44 ? -8.893 -0.961 23.902 1.00 9.41 44 GLY G C 1
ATOM 1426 O O . GLY C 1 44 ? -8.327 -1.055 22.820 1.00 10.39 44 GLY G O 1
ATOM 1427 N N . HIS C 1 45 ? -9.915 -1.730 24.237 1.00 10.03 45 HIS G N 1
ATOM 1428 C CA . HIS C 1 45 ? -10.404 -2.752 23.314 1.00 10.17 45 HIS G CA 1
ATOM 1429 C C . HIS C 1 45 ? -11.572 -2.301 22.452 1.00 10.04 45 HIS G C 1
ATOM 1430 O O . HIS C 1 45 ? -12.300 -1.362 22.810 1.00 9.89 45 HIS G O 1
ATOM 1437 N N . SER C 1 46 ? -11.721 -2.972 21.302 1.00 9.04 46 SER G N 1
ATOM 1438 C CA . SER C 1 46 ? -12.760 -2.682 20.323 1.00 8.92 46 SER G CA 1
ATOM 1439 C C . SER C 1 46 ? -13.675 -3.908 20.274 1.00 9.05 46 SER G C 1
ATOM 1440 O O . SER C 1 46 ? -13.213 -5.045 20.107 1.00 9.16 46 SER G O 1
ATOM 1443 N N . VAL C 1 47 ? -14.962 -3.679 20.484 1.00 8.21 47 VAL G N 1
ATOM 1444 C CA . VAL C 1 47 ? -15.910 -4.780 20.587 1.00 8.15 47 VAL G CA 1
ATOM 1445 C C . VAL C 1 47 ? -17.045 -4.612 19.573 1.00 8.39 47 VAL G C 1
ATOM 1446 O O . VAL C 1 47 ? -17.813 -3.634 19.630 1.00 7.92 47 VAL G O 1
ATOM 1450 N N . CYS C 1 48 ? -17.140 -5.573 18.642 1.00 8.65 48 CYS G N 1
ATOM 1451 C CA . CYS C 1 48 ? -18.179 -5.566 17.622 1.00 8.85 48 CYS G CA 1
ATOM 1452 C C . CYS C 1 48 ? -19.541 -5.885 18.183 1.00 8.07 48 CYS G C 1
ATOM 1453 O O . CYS C 1 48 ? -19.714 -6.883 18.894 1.00 7.52 48 CYS G O 1
ATOM 1456 N N . THR C 1 49 ? -20.523 -5.054 17.851 1.00 7.67 49 THR G N 1
ATOM 1457 C CA . THR C 1 49 ? -21.873 -5.333 18.305 1.00 7.44 49 THR G CA 1
ATOM 1458 C C . THR C 1 49 ? -22.857 -5.190 17.152 1.00 8.01 49 THR G C 1
ATOM 1459 O O . THR C 1 49 ? -22.598 -4.481 16.169 1.00 7.23 49 THR G O 1
ATOM 1463 N N . ASN C 1 50 ? -24.000 -5.838 17.313 1.00 8.24 50 ASN G N 1
ATOM 1464 C CA . ASN C 1 50 ? -25.037 -5.834 16.290 1.00 9.07 50 ASN G CA 1
ATOM 1465 C C . ASN C 1 50 ? -25.866 -4.547 16.396 1.00 8.74 50 ASN G C 1
ATOM 1466 O O . ASN C 1 50 ? -26.491 -4.323 17.430 1.00 8.21 50 ASN G O 1
ATOM 1471 N N . PRO C 1 51 ? -25.865 -3.700 15.349 1.00 9.01 51 PRO G N 1
ATOM 1472 C CA . PRO C 1 51 ? -26.594 -2.423 15.422 1.00 9.56 51 PRO G CA 1
ATOM 1473 C C . PRO C 1 51 ? -28.097 -2.583 15.728 1.00 9.84 51 PRO G C 1
ATOM 1474 O O . PRO C 1 51 ? -28.741 -1.640 16.200 1.00 9.20 51 PRO G O 1
ATOM 1478 N N . SER C 1 52 ? -28.644 -3.765 15.459 1.00 10.15 52 SER G N 1
ATOM 1479 C CA . SER C 1 52 ? -30.068 -3.997 15.685 1.00 11.10 52 SER G CA 1
ATOM 1480 C C . SER C 1 52 ? -30.420 -4.345 17.133 1.00 11.02 52 SER G C 1
ATOM 1481 O O . SER C 1 52 ? -31.604 -4.329 17.500 1.00 10.35 52 SER G O 1
ATOM 1484 N N . ASP C 1 53 ? -29.410 -4.632 17.965 1.00 10.25 53 ASP G N 1
ATOM 1485 C CA . ASP C 1 53 ? -29.662 -4.936 19.367 1.00 10.01 53 ASP G CA 1
ATOM 1486 C C . ASP C 1 53 ? -30.130 -3.695 20.099 1.00 9.41 53 ASP G C 1
ATOM 1487 O O . ASP C 1 53 ? -29.544 -2.611 19.947 1.00 8.42 53 ASP G O 1
ATOM 1492 N N . LYS C 1 54 ? -31.204 -3.835 20.875 1.00 9.37 54 LYS G N 1
ATOM 1493 C CA . LYS C 1 54 ? -31.754 -2.670 21.570 1.00 10.07 54 LYS G CA 1
ATOM 1494 C C . LYS C 1 54 ? -30.751 -2.025 22.523 1.00 9.23 54 LYS G C 1
ATOM 1495 O O . LYS C 1 54 ? -30.673 -0.787 22.631 1.00 8.33 54 LYS G O 1
ATOM 1501 N N . TRP C 1 55 ? -29.990 -2.853 23.234 1.00 8.91 55 TRP G N 1
ATOM 1502 C CA . TRP C 1 55 ? -29.029 -2.273 24.157 1.00 8.80 55 TRP G CA 1
ATOM 1503 C C . TRP C 1 55 ? -27.963 -1.432 23.456 1.00 8.16 55 TRP G C 1
ATOM 1504 O O . TRP C 1 55 ? -27.523 -0.417 24.006 1.00 8.58 55 TRP G O 1
ATOM 1515 N N . VAL C 1 56 ? -27.571 -1.836 22.250 1.00 6.99 56 VAL G N 1
ATOM 1516 C CA . VAL C 1 56 ? -26.585 -1.080 21.458 1.00 6.90 56 VAL G CA 1
ATOM 1517 C C . VAL C 1 56 ? -27.175 0.289 21.098 1.00 7.84 56 VAL G C 1
ATOM 1518 O O . VAL C 1 56 ? -26.527 1.338 21.291 1.00 8.21 56 VAL G O 1
ATOM 1522 N N . GLN C 1 57 ? -28.415 0.274 20.621 1.00 7.12 57 GLN G N 1
ATOM 1523 C CA . GLN C 1 57 ? -29.115 1.508 20.254 1.00 9.64 57 GLN G CA 1
ATOM 1524 C C . GLN C 1 57 ? -29.257 2.430 21.470 1.00 9.27 57 GLN G C 1
ATOM 1525 O O . GLN C 1 57 ? -29.061 3.644 21.365 1.00 8.99 57 GLN G O 1
ATOM 1531 N N . ASP C 1 58 ? -29.589 1.851 22.624 1.00 9.25 58 ASP G N 1
ATOM 1532 C CA . ASP C 1 58 ? -29.828 2.657 23.833 1.00 10.45 58 ASP G CA 1
ATOM 1533 C C . ASP C 1 58 ? -28.545 3.351 24.288 1.00 10.90 58 ASP G C 1
ATOM 1534 O O . ASP C 1 58 ? -28.569 4.520 24.719 1.00 10.73 58 ASP G O 1
ATOM 1539 N N . TYR C 1 59 ? -27.415 2.645 24.182 1.00 9.85 59 TYR G N 1
ATOM 1540 C CA . TYR C 1 59 ? -26.129 3.235 24.565 1.00 9.39 59 TYR G CA 1
ATOM 1541 C C . TYR C 1 59 ? -25.779 4.389 23.625 1.00 10.09 59 TYR G C 1
ATOM 1542 O O . TYR C 1 59 ? -25.452 5.477 24.082 1.00 10.86 59 TYR G O 1
ATOM 1551 N N . ILE C 1 60 ? -25.819 4.142 22.322 1.00 10.62 60 ILE G N 1
ATOM 1552 C CA . ILE C 1 60 ? -25.352 5.160 21.387 1.00 12.12 60 ILE G CA 1
ATOM 1553 C C . ILE C 1 60 ? -26.250 6.398 21.369 1.00 13.52 60 ILE G C 1
ATOM 1554 O O . ILE C 1 60 ? -25.758 7.486 21.120 1.00 13.45 60 ILE G O 1
ATOM 1559 N N . LYS C 1 61 ? -27.542 6.218 21.648 1.00 15.23 61 LYS G N 1
ATOM 1560 C CA . LYS C 1 61 ? -28.503 7.332 21.665 1.00 17.81 61 LYS G CA 1
ATOM 1561 C C . LYS C 1 61 ? -27.996 8.460 22.557 1.00 18.83 61 LYS G C 1
ATOM 1562 O O . LYS C 1 61 ? -28.062 9.633 22.182 1.00 19.92 61 LYS G O 1
ATOM 1568 N N . ASP C 1 62 ? -27.487 8.095 23.728 1.00 20.41 62 ASP G N 1
ATOM 1569 C CA . ASP C 1 62 ? -27.041 9.076 24.713 1.00 22.28 62 ASP G CA 1
ATOM 1570 C C . ASP C 1 62 ? -25.526 9.310 24.773 1.00 22.57 62 ASP G C 1
ATOM 1571 O O . ASP C 1 62 ? -25.020 9.897 25.746 1.00 23.28 62 ASP G O 1
ATOM 1576 N N . MET C 1 63 ? -24.813 8.860 23.745 1.00 21.71 63 MET G N 1
ATOM 1577 C CA . MET C 1 63 ? -23.389 9.148 23.599 1.00 20.51 63 MET G CA 1
ATOM 1578 C C . MET C 1 63 ? -23.214 10.242 22.555 1.00 21.74 63 MET G C 1
ATOM 1579 O O . MET C 1 63 ? -23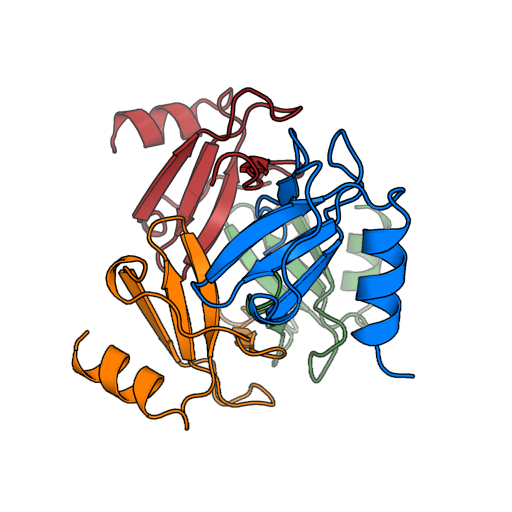.230 11.421 22.907 1.00 23.62 63 MET G O 1
ATOM 1584 N N . GLY D 1 1 ? 6.925 17.081 -1.568 1.00 26.04 1 GLY H N 1
ATOM 1585 C CA . GLY D 1 1 ? 7.417 18.432 -2.018 1.00 25.31 1 GLY H CA 1
ATOM 1586 C C . GLY D 1 1 ? 6.983 19.559 -1.095 1.00 24.36 1 GLY H C 1
ATOM 1587 O O . GLY D 1 1 ? 6.510 19.296 0.009 1.00 25.16 1 GLY H O 1
ATOM 1588 N N . PRO D 1 2 ? 7.138 20.828 -1.536 1.00 22.59 2 PRO H N 1
ATOM 1589 C CA . PRO D 1 2 ? 6.731 21.976 -0.713 1.00 21.20 2 PRO H CA 1
ATOM 1590 C C . PRO D 1 2 ? 5.208 22.073 -0.502 1.00 19.61 2 PRO H C 1
ATOM 1591 O O . PRO D 1 2 ? 4.733 22.879 0.301 1.00 20.24 2 PRO H O 1
ATOM 1595 N N . TYR D 1 3 ? 4.460 21.247 -1.218 1.00 16.88 3 TYR H N 1
ATOM 1596 C CA . TYR D 1 3 ? 3.002 21.361 -1.234 1.00 13.86 3 TYR H CA 1
ATOM 1597 C C . TYR D 1 3 ? 2.365 20.108 -0.626 1.00 13.06 3 TYR H C 1
ATOM 1598 O O . TYR D 1 3 ? 1.182 19.838 -0.850 1.00 11.80 3 TYR H O 1
ATOM 1607 N N . HIS D 1 4 ? 3.136 19.352 0.146 1.00 11.05 4 HIS H N 1
ATOM 1608 C CA . HIS D 1 4 ? 2.612 18.125 0.751 1.00 11.51 4 HIS H CA 1
ATOM 1609 C C . HIS D 1 4 ? 1.635 18.507 1.886 1.00 9.93 4 HIS H C 1
ATOM 1610 O O . HIS D 1 4 ? 1.848 19.529 2.556 1.00 10.36 4 HIS H O 1
ATOM 1617 N N . PRO D 1 5 ? 0.566 17.699 2.103 1.00 8.70 5 PRO H N 1
ATOM 1618 C CA . PRO D 1 5 ? -0.282 17.902 3.291 1.00 7.77 5 PRO H CA 1
ATOM 1619 C C . PRO D 1 5 ? 0.410 17.417 4.569 1.00 7.68 5 PRO H C 1
ATOM 1620 O O . PRO D 1 5 ? 1.435 16.701 4.485 1.00 7.95 5 PRO H O 1
ATOM 1624 N N . SER D 1 6 ? -0.115 17.818 5.729 1.00 6.67 6 SER H N 1
ATOM 1625 C CA . SER D 1 6 ? 0.406 17.355 7.014 1.00 7.08 6 SER H CA 1
ATOM 1626 C C . SER D 1 6 ? -0.711 16.662 7.750 1.00 7.23 6 SER H C 1
ATOM 1627 O O . SER D 1 6 ? -1.885 17.069 7.649 1.00 6.42 6 SER H O 1
ATOM 1630 N N . GLU D 1 7 ? -0.341 15.635 8.503 1.00 7.10 7 GLU H N 1
ATOM 1631 C CA . GLU D 1 7 ? -1.302 14.958 9.384 1.00 7.06 7 GLU H CA 1
ATOM 1632 C C . GLU D 1 7 ? -1.655 15.864 10.565 1.00 8.13 7 GLU H C 1
ATOM 1633 O O . GLU D 1 7 ? -0.739 16.384 11.251 1.00 7.72 7 GLU H O 1
ATOM 1639 N N . CYS D 1 8 ? -2.959 16.076 10.783 1.00 7.43 8 CYS H N 1
ATOM 1640 C CA . CYS D 1 8 ? -3.452 16.841 11.955 1.00 7.17 8 CYS H CA 1
ATOM 1641 C C . CYS D 1 8 ? -4.481 16.042 12.743 1.00 7.47 8 CYS H C 1
ATOM 1642 O O . CYS D 1 8 ? -5.220 15.230 12.166 1.00 7.06 8 CYS H O 1
ATOM 1645 N N . CYS D 1 9 ? -4.526 16.289 14.046 1.00 6.80 9 CYS H N 1
ATOM 1646 C CA . CYS D 1 9 ? -5.425 15.566 14.953 1.00 7.81 9 CYS H CA 1
ATOM 1647 C C . CYS D 1 9 ? -6.689 16.355 15.239 1.00 8.38 9 CYS H C 1
ATOM 1648 O O . CYS D 1 9 ? -6.632 17.560 15.513 1.00 8.21 9 CYS H O 1
ATOM 1651 N N . PHE D 1 10 ? -7.828 15.675 15.188 1.00 9.90 10 PHE H N 1
ATOM 1652 C CA . PHE D 1 10 ? -9.112 16.316 15.494 1.00 11.08 10 PHE H CA 1
ATOM 1653 C C . PHE D 1 10 ? -9.875 15.600 16.600 1.00 12.47 10 PHE H C 1
ATOM 1654 O O . PHE D 1 10 ? -10.464 16.260 17.473 1.00 14.27 10 PHE H O 1
ATOM 1662 N N . THR D 1 11 ? -9.877 14.270 16.534 1.00 12.15 11 THR H N 1
ATOM 1663 C CA . THR D 1 11 ? -10.468 13.441 17.591 1.00 12.71 11 THR H CA 1
ATOM 1664 C C . THR D 1 11 ? -9.373 12.710 18.359 1.00 11.64 11 THR H C 1
ATOM 1665 O O . THR D 1 11 ? -8.751 11.775 17.834 1.00 11.51 11 THR H O 1
ATOM 1669 N N . TYR D 1 12 ? -9.163 13.122 19.610 1.00 10.33 12 TYR H N 1
ATOM 1670 C CA . TYR D 1 12 ? -8.186 12.474 20.474 1.00 9.02 12 TYR H CA 1
ATOM 1671 C C . TYR D 1 12 ? -8.728 11.160 21.018 1.00 9.18 12 TYR H C 1
ATOM 1672 O O . TYR D 1 12 ? -9.946 10.986 21.226 1.00 9.03 12 TYR H O 1
ATOM 1681 N N . THR D 1 13 ? -7.817 10.255 21.318 1.00 7.32 13 THR H N 1
ATOM 1682 C CA . THR D 1 13 ? -8.201 8.988 21.957 1.00 7.07 13 THR H CA 1
ATOM 1683 C C . THR D 1 13 ? -9.038 9.188 23.217 1.00 7.48 13 THR H C 1
ATOM 1684 O O . THR D 1 13 ? -8.903 10.207 23.924 1.00 7.28 13 THR H O 1
ATOM 1688 N N . THR D 1 14 ? -9.929 8.228 23.477 1.00 6.81 14 THR H N 1
ATOM 1689 C CA . THR D 1 14 ? -10.707 8.229 24.701 1.00 7.33 14 THR H CA 1
ATOM 1690 C C . THR D 1 14 ? -10.207 7.210 25.747 1.00 7.60 14 THR H C 1
ATOM 1691 O O . THR D 1 14 ? -10.819 7.054 26.834 1.00 7.43 14 THR H O 1
ATOM 1695 N N . TYR D 1 15 ? -9.094 6.545 25.421 1.00 8.28 15 TYR H N 1
ATOM 1696 C CA . TYR D 1 15 ? -8.421 5.617 26.337 1.00 8.39 15 TYR H CA 1
ATOM 1697 C C . TYR D 1 15 ? -6.895 5.836 26.345 1.00 8.68 15 TYR H C 1
ATOM 1698 O O . TYR D 1 15 ? -6.306 6.322 25.371 1.00 8.51 15 TYR H O 1
ATOM 1707 N N . LYS D 1 16 ? -6.270 5.491 27.465 1.00 7.64 16 LYS H N 1
ATOM 1708 C CA . LYS D 1 16 ? -4.822 5.421 27.546 1.00 9.11 16 LYS H CA 1
ATOM 1709 C C . LYS D 1 16 ? -4.357 4.178 26.752 1.00 8.27 16 LYS H C 1
ATOM 1710 O O . LYS D 1 16 ? -4.727 3.017 27.065 1.00 7.64 16 LYS H O 1
ATOM 1716 N N . ILE D 1 17 ? -3.603 4.436 25.681 1.00 7.85 17 ILE H N 1
ATOM 1717 C CA . ILE D 1 17 ? -3.129 3.358 24.804 1.00 8.00 17 ILE H CA 1
ATOM 1718 C C . ILE D 1 17 ? -2.210 2.415 25.577 1.00 8.35 17 ILE H C 1
ATOM 1719 O O . ILE D 1 17 ? -1.224 2.872 26.159 1.00 8.28 17 ILE H O 1
ATOM 1724 N N . PRO D 1 18 ? -2.530 1.089 25.592 1.00 8.53 18 PRO H N 1
ATOM 1725 C CA . PRO D 1 18 ? -1.594 0.160 26.232 1.00 8.46 18 PRO H CA 1
ATOM 1726 C C . PRO D 1 18 ? -0.221 0.319 25.584 1.00 8.21 18 PRO H C 1
ATOM 1727 O O . PRO D 1 18 ? -0.099 0.269 24.346 1.00 7.96 18 PRO H O 1
ATOM 1731 N N . ARG D 1 19 ? 0.793 0.506 26.429 1.00 8.74 19 ARG H N 1
ATOM 1732 C CA . ARG D 1 19 ? 2.151 0.816 25.986 1.00 9.34 19 ARG H CA 1
ATOM 1733 C C . ARG D 1 19 ? 2.691 -0.239 25.019 1.00 8.23 19 ARG H C 1
ATOM 1734 O O . ARG D 1 19 ? 3.403 0.079 24.065 1.00 8.08 19 ARG H O 1
ATOM 1742 N N . GLN D 1 20 ? 2.317 -1.499 25.250 1.00 8.41 20 GLN H N 1
ATOM 1743 C CA . GLN D 1 20 ? 2.807 -2.622 24.435 1.00 8.65 20 GLN H CA 1
ATOM 1744 C C . GLN D 1 20 ? 2.486 -2.518 22.931 1.00 8.95 20 GLN H C 1
ATOM 1745 O O . GLN D 1 20 ? 3.141 -3.159 22.106 1.00 8.97 20 GLN H O 1
ATOM 1751 N N . ARG D 1 21 ? 1.460 -1.725 22.593 1.00 8.34 21 ARG H N 1
ATOM 1752 C CA . ARG D 1 21 ? 1.004 -1.564 21.196 1.00 9.05 21 ARG H CA 1
ATOM 1753 C C . ARG D 1 21 ? 1.853 -0.574 20.420 1.00 9.37 21 ARG H C 1
ATOM 1754 O O . ARG D 1 21 ? 1.819 -0.538 19.186 1.00 10.24 21 ARG H O 1
ATOM 1762 N N . ILE D 1 22 ? 2.589 0.254 21.142 1.00 9.67 22 ILE H N 1
ATOM 1763 C CA . ILE D 1 22 ? 3.182 1.450 20.549 1.00 10.30 22 ILE H CA 1
ATOM 1764 C C . ILE D 1 22 ? 4.576 1.206 19.978 1.00 11.48 22 ILE H C 1
ATOM 1765 O O . ILE D 1 22 ? 5.473 0.714 20.694 1.00 11.45 22 ILE H O 1
ATOM 1770 N N . MET D 1 23 ? 4.754 1.555 18.699 1.00 11.29 23 MET H N 1
ATOM 1771 C CA . MET D 1 23 ? 6.036 1.331 18.013 1.00 12.66 23 MET H CA 1
ATOM 1772 C C . MET D 1 23 ? 6.865 2.611 17.879 1.00 12.05 23 MET H C 1
ATOM 1773 O O . MET D 1 23 ? 8.108 2.558 17.825 1.00 10.79 23 MET H O 1
ATOM 1778 N N . ASP D 1 24 ? 6.183 3.755 17.788 1.00 10.95 24 ASP H N 1
ATOM 1779 C CA . ASP D 1 24 ? 6.841 5.043 17.559 1.00 10.71 24 ASP H CA 1
ATOM 1780 C C . ASP D 1 24 ? 5.822 6.167 17.797 1.00 10.27 24 ASP H C 1
ATOM 1781 O O . ASP D 1 24 ? 4.661 5.905 18.140 1.00 8.94 24 ASP H O 1
ATOM 1786 N N . TYR D 1 25 ? 6.246 7.421 17.654 1.00 10.51 25 TYR H N 1
ATOM 1787 C CA . TYR D 1 25 ? 5.317 8.543 17.764 1.00 10.02 25 TYR H CA 1
ATOM 1788 C C . TYR D 1 25 ? 5.857 9.677 16.907 1.00 10.17 25 TYR H C 1
ATOM 1789 O O . TYR D 1 25 ? 7.027 9.656 16.489 1.00 9.92 25 TYR H O 1
ATOM 1798 N N . TYR D 1 26 ? 5.001 10.654 16.632 1.00 9.44 26 TYR H N 1
ATOM 1799 C CA . TYR D 1 26 ? 5.453 11.918 16.065 1.00 9.08 26 TYR H CA 1
ATOM 1800 C C . TYR D 1 26 ? 4.566 13.024 16.559 1.00 9.10 26 TYR H C 1
ATOM 1801 O O . TYR D 1 26 ? 3.377 12.798 16.857 1.00 8.62 26 TYR H O 1
ATOM 1810 N N . GLU D 1 27 ? 5.130 14.229 16.657 1.00 9.37 27 GLU H N 1
ATOM 1811 C CA . GLU D 1 27 ? 4.314 15.405 16.954 1.00 9.31 27 GLU H CA 1
ATOM 1812 C C . GLU D 1 27 ? 3.821 15.978 15.647 1.00 8.77 27 GLU H C 1
ATOM 1813 O O . GLU D 1 27 ? 4.594 16.119 14.699 1.00 7.64 27 GLU H O 1
ATOM 1819 N N . THR D 1 28 ? 2.544 16.343 15.610 1.00 7.86 28 THR H N 1
ATOM 1820 C CA . THR D 1 28 ? 1.980 16.875 14.376 1.00 7.51 28 THR H CA 1
ATOM 1821 C C . THR D 1 28 ? 2.522 18.282 14.102 1.00 7.44 28 THR H C 1
ATOM 1822 O O . THR D 1 28 ? 2.981 18.984 15.019 1.00 7.00 28 THR H O 1
ATOM 1826 N N . ASN D 1 29 ? 2.452 18.682 12.834 1.00 6.87 29 ASN H N 1
ATOM 1827 C CA . ASN D 1 29 ? 2.827 20.024 12.399 1.00 7.82 29 ASN H CA 1
ATOM 1828 C C . ASN D 1 29 ? 2.231 21.092 13.326 1.00 8.32 29 ASN H C 1
ATOM 1829 O O . ASN D 1 29 ? 1.024 21.079 13.618 1.00 7.81 29 ASN H O 1
ATOM 1834 N N . SER D 1 30 ? 3.069 21.998 13.843 1.00 8.11 30 SER H N 1
ATOM 1835 C CA . SER D 1 30 ? 2.534 23.044 14.727 1.00 9.36 30 SER H CA 1
ATOM 1836 C C . SER D 1 30 ? 1.516 23.971 14.034 1.00 9.34 30 SER H C 1
ATOM 1837 O O . SER D 1 30 ? 0.777 24.725 14.701 1.00 9.20 30 SER H O 1
ATOM 1840 N N . GLN D 1 31 ? 1.428 23.896 12.705 1.00 8.52 31 GLN H N 1
ATOM 1841 C CA . GLN D 1 31 ? 0.396 24.638 11.986 1.00 9.41 31 GLN H CA 1
ATOM 1842 C C . GLN D 1 31 ? -1.018 24.041 12.086 1.00 9.33 31 GLN H C 1
ATOM 1843 O O . GLN D 1 31 ? -1.996 24.729 11.798 1.00 9.46 31 GLN H O 1
ATOM 1849 N N . CYS D 1 32 ? -1.126 22.782 12.528 1.00 9.29 32 CYS H N 1
ATOM 1850 C CA . CYS D 1 32 ? -2.420 22.173 12.807 1.00 8.84 32 CYS H CA 1
ATOM 1851 C C . CYS D 1 32 ? -3.206 22.997 13.827 1.00 9.38 32 CYS H C 1
ATOM 1852 O O . CYS D 1 32 ? -2.615 23.628 14.693 1.00 9.29 32 CYS H O 1
ATOM 18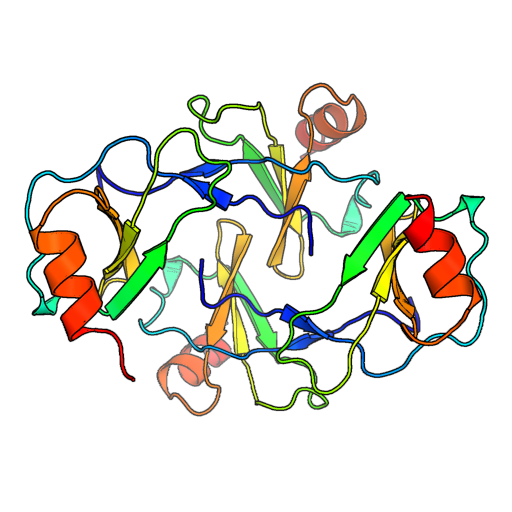55 N N . SER D 1 33 ? -4.530 22.975 13.746 1.00 9.74 33 SER H N 1
ATOM 1856 C CA . SER D 1 33 ? -5.350 23.816 14.630 1.00 10.41 33 SER H CA 1
ATOM 1857 C C . SER D 1 33 ? -5.287 23.365 16.103 1.00 10.74 33 SER H C 1
ATOM 1858 O O . SER D 1 33 ? -5.497 24.172 17.024 1.00 9.45 33 SER H O 1
ATOM 1861 N N . LYS D 1 34 ? -4.964 22.083 16.315 1.00 11.04 34 LYS H N 1
ATOM 1862 C CA . LYS D 1 34 ? -4.819 21.520 17.666 1.00 12.06 34 LYS H CA 1
ATOM 1863 C C . LYS D 1 34 ? -3.453 20.846 17.811 1.00 11.23 34 LYS H C 1
ATOM 1864 O O . LYS D 1 34 ? -2.947 20.271 16.845 1.00 10.84 34 LYS H O 1
ATOM 1870 N N . PRO D 1 35 ? -2.860 20.906 19.021 1.00 11.50 35 PRO H N 1
ATOM 1871 C CA . PRO D 1 35 ? -1.645 20.175 19.320 1.00 11.10 35 PRO H CA 1
ATOM 1872 C C . PRO D 1 35 ? -1.946 18.676 19.227 1.00 10.61 35 PRO H C 1
ATOM 1873 O O . PRO D 1 35 ? -3.054 18.247 19.550 1.00 10.14 35 PRO H O 1
ATOM 1877 N N . GLY D 1 36 ? -0.969 17.887 18.814 1.00 9.13 36 GLY H N 1
ATOM 1878 C CA . GLY D 1 36 ? -1.212 16.446 18.707 1.00 9.40 36 GLY H CA 1
ATOM 1879 C C . GLY D 1 36 ? 0.065 15.661 18.837 1.00 8.57 36 GLY H C 1
ATOM 1880 O O . GLY D 1 36 ? 1.098 16.050 18.305 1.00 8.82 36 GLY H O 1
ATOM 1881 N N . ILE D 1 37 ? -0.004 14.553 19.560 1.00 7.87 37 ILE H N 1
ATOM 1882 C CA . ILE D 1 37 ? 1.028 13.527 19.482 1.00 7.96 37 ILE H CA 1
ATOM 1883 C C . ILE D 1 37 ? 0.368 12.290 18.877 1.00 7.30 37 ILE H C 1
ATOM 1884 O O . ILE D 1 37 ? -0.635 11.823 19.404 1.00 6.95 37 ILE H O 1
ATOM 1889 N N . VAL D 1 38 ? 0.909 11.800 17.758 1.00 6.74 38 VAL H N 1
ATOM 1890 C CA . VAL D 1 38 ? 0.370 10.592 17.123 1.00 7.23 38 VAL H CA 1
ATOM 1891 C C . VAL D 1 38 ? 1.249 9.419 17.531 1.00 7.64 38 VAL H C 1
ATOM 1892 O O . VAL D 1 38 ? 2.460 9.423 17.252 1.00 8.05 38 VAL H O 1
ATOM 1896 N N . PHE D 1 39 ? 0.654 8.428 18.199 1.00 7.12 39 PHE H N 1
ATOM 1897 C CA . PHE D 1 39 ? 1.344 7.182 18.441 1.00 7.05 39 PHE H CA 1
ATOM 1898 C C . PHE D 1 39 ? 1.034 6.225 17.307 1.00 7.41 39 PHE H C 1
ATOM 1899 O O . PHE D 1 39 ? -0.111 6.144 16.844 1.00 7.63 39 PHE H O 1
ATOM 1907 N N . ILE D 1 40 ? 2.075 5.545 16.852 1.00 8.37 40 ILE H N 1
ATOM 1908 C CA . ILE D 1 40 ? 1.997 4.567 15.778 1.00 9.41 40 ILE H CA 1
ATOM 1909 C C . ILE D 1 40 ? 2.053 3.193 16.416 1.00 10.30 40 ILE H C 1
ATOM 1910 O O . ILE D 1 40 ? 2.998 2.880 17.136 1.00 9.15 40 ILE H O 1
ATOM 1915 N N . THR D 1 41 ? 1.031 2.388 16.158 1.00 10.11 41 THR H N 1
ATOM 1916 C CA . THR D 1 41 ? 0.961 1.050 16.777 1.00 11.24 41 THR H CA 1
ATOM 1917 C C . THR D 1 41 ? 1.516 -0.061 15.881 1.00 12.94 41 THR H C 1
ATOM 1918 O O . THR D 1 41 ? 1.743 0.136 14.681 1.00 11.91 41 THR H O 1
ATOM 1922 N N . LYS D 1 42 ? 1.712 -1.239 16.472 1.00 13.89 42 LYS H N 1
ATOM 1923 C CA . LYS D 1 42 ? 2.295 -2.379 15.767 1.00 15.94 42 LYS H CA 1
ATOM 1924 C C . LYS D 1 42 ? 1.523 -2.714 14.502 1.00 16.55 42 LYS H C 1
ATOM 1925 O O . LYS D 1 42 ? 2.119 -3.108 13.482 1.00 16.99 42 LYS H O 1
ATOM 1931 N N . ARG D 1 43 ? 0.206 -2.528 14.571 1.00 16.50 43 ARG H N 1
ATOM 1932 C CA . ARG D 1 43 ? -0.706 -2.956 13.536 1.00 17.15 43 ARG H CA 1
ATOM 1933 C C . ARG D 1 43 ? -0.944 -1.839 12.483 1.00 16.77 43 ARG H C 1
ATOM 1934 O O . ARG D 1 43 ? -1.871 -1.921 11.663 1.00 17.42 43 ARG H O 1
ATOM 1942 N N . GLY D 1 44 ? -0.120 -0.794 12.536 1.00 15.35 44 GLY H N 1
ATOM 1943 C CA . GLY D 1 44 ? -0.206 0.319 11.588 1.00 14.87 44 GLY H CA 1
ATOM 1944 C C . GLY D 1 44 ? -1.373 1.279 11.780 1.00 14.04 44 GLY H C 1
ATOM 1945 O O . GLY D 1 44 ? -1.831 1.933 10.815 1.00 14.40 44 GLY H O 1
ATOM 1946 N N . HIS D 1 45 ? -1.885 1.355 13.008 1.00 12.84 45 HIS H N 1
ATOM 1947 C CA . HIS D 1 45 ? -2.876 2.353 13.337 1.00 12.13 45 HIS H CA 1
ATOM 1948 C C . HIS D 1 45 ? -2.151 3.585 13.918 1.00 11.89 45 HIS H C 1
ATOM 1949 O O . HIS D 1 45 ? -1.184 3.458 14.659 1.00 12.93 45 HIS H O 1
ATOM 1956 N N . SER D 1 46 ? -2.603 4.765 13.543 1.00 10.10 46 SER H N 1
ATOM 1957 C CA . SER D 1 46 ? -2.078 5.984 14.117 1.00 10.18 46 SER H CA 1
ATOM 1958 C C . SER D 1 46 ? -3.171 6.494 15.047 1.00 9.33 46 SER H C 1
ATOM 1959 O O . SER D 1 46 ? -4.345 6.532 14.641 1.00 9.11 46 SER H O 1
ATOM 1962 N N . VAL D 1 47 ? -2.795 6.873 16.275 1.00 7.36 47 VAL H N 1
ATOM 1963 C CA . VAL D 1 47 ? -3.764 7.263 17.289 1.00 6.90 47 VAL H CA 1
ATOM 1964 C C . VAL D 1 47 ? -3.396 8.649 17.833 1.00 6.76 47 VAL H C 1
ATOM 1965 O O . VAL D 1 47 ? -2.310 8.835 18.401 1.00 6.08 47 VAL H O 1
ATOM 1969 N N . CYS D 1 48 ? -4.292 9.612 17.626 1.00 5.88 48 CYS H N 1
ATOM 1970 C CA . CYS D 1 48 ? -4.081 10.979 18.077 1.00 6.04 48 CYS H CA 1
ATOM 1971 C C . CYS D 1 48 ? -4.257 11.088 19.587 1.00 7.24 48 CYS H C 1
ATOM 1972 O O . CYS D 1 48 ? -5.227 10.564 20.145 1.00 6.95 48 CYS H O 1
ATOM 1975 N N . THR D 1 49 ? -3.338 11.812 20.215 1.00 6.68 49 THR H N 1
ATOM 1976 C CA . THR D 1 49 ? -3.360 12.041 21.670 1.00 6.92 49 THR H CA 1
ATOM 1977 C C . THR D 1 49 ? -3.082 13.515 21.968 1.00 8.41 49 THR H C 1
ATOM 1978 O O . THR D 1 49 ? -2.508 14.226 21.149 1.00 8.29 49 THR H O 1
ATOM 1982 N N . ASN D 1 50 ? -3.513 13.946 23.149 1.00 9.36 50 ASN H N 1
ATOM 1983 C CA . ASN D 1 50 ? -3.352 15.326 23.622 1.00 11.25 50 ASN H CA 1
ATOM 1984 C C . ASN D 1 50 ? -2.033 15.426 24.399 1.00 11.78 50 ASN H C 1
ATOM 1985 O O . ASN D 1 50 ? -1.885 14.774 25.448 1.00 11.50 50 ASN H O 1
ATOM 1990 N N . PRO D 1 51 ? -1.051 16.205 23.869 1.00 12.55 51 PRO H N 1
ATOM 1991 C CA . PRO D 1 51 ? 0.272 16.338 24.499 1.00 13.80 51 PRO H CA 1
ATOM 1992 C C . PRO D 1 51 ? 0.181 16.923 25.926 1.00 13.93 51 PRO H C 1
ATOM 1993 O O . PRO D 1 51 ? 1.122 16.810 26.686 1.00 14.50 51 PRO H O 1
ATOM 1997 N N . SER D 1 52 ? -0.966 17.467 26.297 1.00 15.04 52 SER H N 1
ATOM 1998 C CA . SER D 1 52 ? -1.146 17.962 27.679 1.00 16.92 52 SER H CA 1
ATOM 1999 C C . SER D 1 52 ? -1.510 16.865 28.698 1.00 17.14 52 SER H C 1
ATOM 2000 O O . SER D 1 52 ? -1.539 17.117 29.910 1.00 17.42 52 SER H O 1
ATOM 2003 N N . ASP D 1 53 ? -1.733 15.640 28.213 1.00 16.39 53 ASP H N 1
ATOM 2004 C CA . ASP D 1 53 ? -2.016 14.499 29.086 1.00 16.62 53 ASP H CA 1
ATOM 2005 C C . ASP D 1 53 ? -0.711 13.961 29.672 1.00 15.92 53 ASP H C 1
ATOM 2006 O O . ASP D 1 53 ? 0.246 13.713 28.952 1.00 14.50 53 ASP H O 1
ATOM 2011 N N . LYS D 1 54 ? -0.674 13.775 30.999 1.00 15.80 54 LYS H N 1
ATOM 2012 C CA . LYS D 1 54 ? 0.540 13.277 31.642 1.00 15.54 54 LYS H CA 1
ATOM 2013 C C . LYS D 1 54 ? 1.053 11.953 31.082 1.00 15.01 54 LYS H C 1
ATOM 2014 O O . LYS D 1 54 ? 2.243 11.818 30.840 1.00 15.05 54 LYS H O 1
ATOM 2020 N N . TRP D 1 55 ? 0.155 10.985 30.864 1.00 14.34 55 TRP H N 1
ATOM 2021 C CA . TRP D 1 55 ? 0.538 9.667 30.371 1.00 13.15 55 TRP H CA 1
ATOM 2022 C C . TRP D 1 55 ? 1.230 9.729 29.010 1.00 12.79 55 TRP H C 1
ATOM 2023 O O . TRP D 1 55 ? 2.151 8.956 28.745 1.00 12.54 55 TRP H O 1
ATOM 2034 N N . VAL D 1 56 ? 0.796 10.665 28.162 1.00 12.33 56 VAL H N 1
ATOM 2035 C CA . VAL D 1 56 ? 1.438 10.901 26.854 1.00 11.61 56 VAL H CA 1
ATOM 2036 C C . VAL D 1 56 ? 2.878 11.374 27.038 1.00 12.41 56 VAL H C 1
ATOM 2037 O O . VAL D 1 56 ? 3.801 10.886 26.394 1.00 12.57 56 VAL H O 1
ATOM 2041 N N . GLN D 1 57 ? 3.070 12.336 27.930 1.00 13.72 57 GLN H N 1
ATOM 2042 C CA . GLN D 1 57 ? 4.412 12.855 28.150 1.00 15.17 57 GLN H CA 1
ATOM 2043 C C . GLN D 1 57 ? 5.291 11.802 28.793 1.00 16.08 57 GLN H C 1
ATOM 2044 O O . GLN D 1 57 ? 6.462 11.652 28.423 1.00 16.51 57 GLN H O 1
ATOM 2050 N N . ASP D 1 58 ? 4.696 11.016 29.693 1.00 16.97 58 ASP H N 1
ATOM 2051 C CA . ASP D 1 58 ? 5.408 9.901 30.328 1.00 17.41 58 ASP H CA 1
ATOM 2052 C C . ASP D 1 58 ? 5.862 8.865 29.299 1.00 17.23 58 ASP H C 1
ATOM 2053 O O . ASP D 1 58 ? 7.008 8.407 29.339 1.00 17.46 58 ASP H O 1
ATOM 2058 N N . TYR D 1 59 ? 4.972 8.505 28.368 1.00 16.90 59 TYR H N 1
ATOM 2059 C CA . TYR D 1 59 ? 5.324 7.602 27.265 1.00 16.74 59 TYR H CA 1
ATOM 2060 C C . TYR D 1 59 ? 6.484 8.122 26.432 1.00 18.00 59 TYR H C 1
ATOM 2061 O O . TYR D 1 59 ? 7.445 7.388 26.181 1.00 17.97 59 TYR H O 1
ATOM 2070 N N . ILE D 1 60 ? 6.376 9.377 26.000 1.00 19.35 60 ILE H N 1
ATOM 2071 C CA . ILE D 1 60 ? 7.409 10.015 25.191 1.00 21.22 60 ILE H CA 1
ATOM 2072 C C . ILE D 1 60 ? 8.761 9.988 25.912 1.00 22.82 60 ILE H C 1
ATOM 2073 O O . ILE D 1 60 ? 9.774 9.626 25.314 1.00 23.14 60 ILE H O 1
ATOM 2078 N N . LYS D 1 61 ? 8.759 10.389 27.183 1.00 25.33 61 LYS H N 1
ATOM 2079 C CA . LYS D 1 61 ? 9.941 10.314 28.052 1.00 27.62 61 LYS H CA 1
ATOM 2080 C C . LYS D 1 61 ? 10.603 8.939 28.010 1.00 29.03 61 LYS H C 1
ATOM 2081 O O . LYS D 1 61 ? 11.809 8.839 27.756 1.00 29.43 61 LYS H O 1
ATOM 2087 N N . ASP D 1 62 ? 9.818 7.882 28.231 1.00 29.79 62 ASP H N 1
ATOM 2088 C CA . ASP D 1 62 ? 10.354 6.513 28.253 1.00 31.63 62 ASP H CA 1
ATOM 2089 C C . ASP D 1 62 ? 10.875 6.038 26.904 1.00 31.68 62 ASP H C 1
ATOM 2090 O O . ASP D 1 62 ? 11.841 5.278 26.842 1.00 32.40 62 ASP H O 1
ATOM 2095 N N . MET D 1 63 ? 10.230 6.482 25.828 1.00 31.68 63 MET H N 1
ATOM 2096 C CA . MET D 1 63 ? 10.629 6.099 24.478 1.00 31.32 63 MET H CA 1
ATOM 2097 C C . MET D 1 63 ? 11.902 6.836 24.042 1.00 32.29 63 MET H C 1
ATOM 2098 O O . MET D 1 63 ? 12.349 6.711 22.894 1.00 33.01 63 MET H O 1
#

Foldseek 3Di:
DPPDDWDEDDD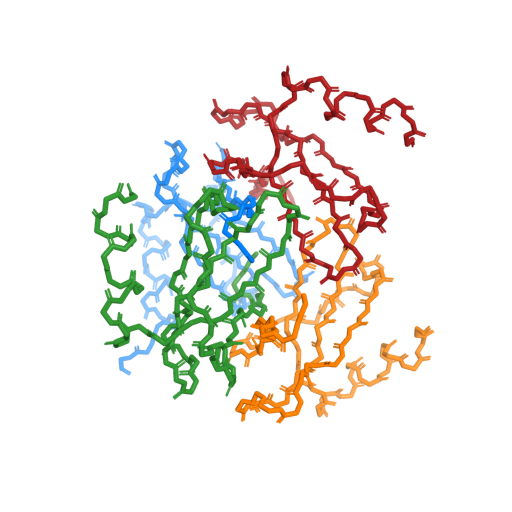ADPDDDDLQFFDDWDWTDPPHPATWIWTQGPVRDTGTHHCPDPSNVVSVVVVDDD/DVPDDWDEDDDADPDDPPLQQFDDWDWTDPVHPATWIWTAGPVGDTGTHHCVDPSNVVSVVVD/DPPDDWDEDDDADPDLDPLQFFDDWDWTDPPHPAIWIWTAGPVGDTGTHHCPDPSNVVSVVVD/DVPDDWDADDDADPDLPDLQFFDDWDWTDPPHPATWIWTAGPVGDTGTHHCPDPSNVVSVVVD

Radius of gyration: 19.2 Å; Cα contacts (8 Å, |Δi|>4): 560; chains: 4; bounding box: 44×42×50 Å

Sequence (255 aa):
GPYHPSECCFTYTTYKIPRQRIMDYYETNSQCSKPGIVFITKRGHSVCTNPSDKWVQDYIKDMKENGPYHPSECCFTYTTYKIPRQRIMDYYETNSQCSKPGIVFITKRGHSVCTNPSDKWVQDYIKDMGPYHPSECCFTYTTYKIPRQRIMDYYETNSQCSKPGIVFITKRGHSVCTNPSDKWVQDYIKDMGPYHPSECCFTYTTYKIPRQRIMDYYETNSQCSKPGIVFITKRGHSVCTNPSDKWVQDYIKDM